Protein AF-A0A2I0NVY1-F1 (afdb_monomer_lite)

Structure (mmCIF, N/CA/C/O backbone):
data_AF-A0A2I0NVY1-F1
#
_entry.id   AF-A0A2I0NVY1-F1
#
loop_
_atom_site.group_PDB
_atom_site.id
_atom_site.type_symbol
_atom_site.label_atom_id
_atom_site.label_alt_id
_atom_site.label_comp_id
_atom_site.label_asym_id
_atom_site.label_entity_id
_atom_site.label_seq_id
_atom_site.pdbx_PDB_ins_code
_atom_site.Cartn_x
_atom_site.Cartn_y
_atom_site.Cartn_z
_atom_site.occupancy
_atom_site.B_iso_or_equiv
_atom_site.auth_seq_id
_atom_site.auth_comp_id
_atom_site.auth_asym_id
_atom_site.auth_atom_id
_atom_site.pdbx_PDB_model_num
ATOM 1 N N . MET A 1 1 ? -41.433 25.670 20.394 1.00 34.81 1 MET A N 1
ATOM 2 C CA . MET A 1 1 ? -41.329 24.218 20.638 1.00 34.81 1 MET A CA 1
ATOM 3 C C . MET A 1 1 ? -39.904 23.832 20.300 1.00 34.81 1 MET A C 1
ATOM 5 O O . MET A 1 1 ? -39.502 23.943 19.152 1.00 34.81 1 MET A O 1
ATOM 9 N N . THR A 1 2 ? -39.115 23.589 21.335 1.00 31.98 2 THR A N 1
ATOM 10 C CA . THR A 1 2 ? -37.673 23.337 21.312 1.00 31.98 2 THR A CA 1
ATOM 11 C C . THR A 1 2 ? -37.411 21.886 20.928 1.00 31.98 2 THR A C 1
ATOM 13 O O . THR A 1 2 ? -38.021 21.005 21.525 1.00 31.98 2 THR A O 1
ATOM 16 N N . LEU A 1 3 ? -36.458 21.634 20.031 1.00 24.94 3 LEU A N 1
ATOM 17 C CA . LEU A 1 3 ? -35.611 20.444 20.103 1.00 24.94 3 LEU A CA 1
ATOM 18 C C . LEU A 1 3 ? -34.163 20.877 19.855 1.00 24.94 3 LEU A C 1
ATOM 20 O O . LEU A 1 3 ? -33.812 21.410 18.807 1.00 24.94 3 LEU A O 1
ATOM 24 N N . SER A 1 4 ? -33.389 20.715 20.920 1.00 28.59 4 SER A N 1
ATOM 25 C CA . SER A 1 4 ? -31.954 20.921 21.058 1.00 28.59 4 SER A CA 1
ATOM 26 C C . SER A 1 4 ? -31.218 19.686 20.541 1.00 28.59 4 SER A C 1
ATOM 28 O O . SER A 1 4 ? -31.631 18.571 20.853 1.00 28.59 4 SER A O 1
ATOM 30 N N . TYR A 1 5 ? -30.116 19.881 19.818 1.00 25.03 5 TYR A N 1
ATOM 31 C CA . TYR A 1 5 ? -29.000 18.936 19.797 1.00 25.03 5 TYR A CA 1
ATOM 32 C C . TYR A 1 5 ? -27.712 19.759 19.798 1.00 25.03 5 TYR A C 1
ATOM 34 O O . TYR A 1 5 ? -27.410 20.469 18.841 1.00 25.03 5 TYR A O 1
ATOM 42 N N . ALA A 1 6 ? -27.007 19.718 20.924 1.00 29.58 6 ALA A N 1
ATOM 43 C CA . ALA A 1 6 ? -25.773 20.440 21.170 1.00 29.58 6 ALA A CA 1
ATOM 44 C C . ALA A 1 6 ? -24.645 19.467 21.538 1.00 29.58 6 ALA A C 1
ATOM 46 O O . ALA A 1 6 ? -24.846 18.579 22.361 1.00 29.58 6 ALA A O 1
ATOM 47 N N . ALA A 1 7 ? -23.473 19.786 20.977 1.00 31.20 7 ALA A N 1
ATOM 48 C CA . ALA A 1 7 ? -22.113 19.659 21.508 1.00 31.20 7 ALA A CA 1
ATOM 49 C C . ALA A 1 7 ? -21.406 18.290 21.569 1.00 31.20 7 ALA A C 1
ATOM 51 O O . ALA A 1 7 ? -21.887 17.338 22.176 1.00 31.20 7 ALA A O 1
ATOM 52 N N . GLY A 1 8 ? -20.162 18.283 21.058 1.00 24.73 8 GLY A N 1
ATOM 53 C CA . GLY A 1 8 ? -19.150 17.318 21.490 1.00 24.73 8 GLY A CA 1
ATOM 54 C C . GLY A 1 8 ? -17.901 17.095 20.624 1.00 24.73 8 GLY A C 1
ATOM 55 O O . GLY A 1 8 ? -17.431 15.969 20.622 1.00 24.73 8 GLY A O 1
ATOM 56 N N . ILE A 1 9 ? -17.343 18.080 19.904 1.00 33.62 9 ILE A N 1
ATOM 57 C CA . ILE A 1 9 ? -15.993 17.942 19.309 1.00 33.62 9 ILE A CA 1
ATOM 58 C C . ILE A 1 9 ? -15.140 19.107 19.811 1.00 33.62 9 ILE A C 1
ATOM 60 O O . ILE A 1 9 ? -15.239 20.227 19.315 1.00 33.62 9 ILE A O 1
ATOM 64 N N . THR A 1 10 ? -14.362 18.862 20.862 1.00 26.25 10 THR A N 1
ATOM 65 C CA . THR A 1 10 ? -13.387 19.817 21.397 1.00 26.25 10 THR A CA 1
ATOM 66 C C . THR A 1 10 ? -12.082 19.679 20.618 1.00 26.25 10 THR A C 1
ATOM 68 O O . THR A 1 10 ? -11.500 18.596 20.578 1.00 26.25 10 THR A O 1
ATOM 71 N N . ALA A 1 11 ? -11.641 20.769 19.991 1.00 31.52 11 ALA A N 1
ATOM 72 C CA . ALA A 1 11 ? -10.312 20.886 19.399 1.00 31.52 11 ALA A CA 1
ATOM 73 C C . ALA A 1 11 ? -9.221 20.810 20.491 1.00 31.52 11 ALA A C 1
ATOM 75 O O . ALA A 1 11 ? -9.497 21.207 21.624 1.00 31.52 11 ALA A O 1
ATOM 76 N N . PRO A 1 12 ? -7.995 20.339 20.192 1.00 32.41 12 PRO A N 1
ATOM 77 C CA . PRO A 1 12 ? -6.852 20.611 21.055 1.00 32.41 12 PRO A CA 1
ATOM 78 C C . PRO A 1 12 ? -6.608 22.126 21.078 1.00 32.41 12 PRO A C 1
ATOM 80 O O . PRO A 1 12 ? -6.503 22.768 20.033 1.00 32.41 12 PRO A O 1
ATOM 83 N N . ASP A 1 13 ? -6.605 22.697 22.280 1.00 32.03 13 ASP A N 1
ATOM 84 C CA . ASP A 1 13 ? -6.380 24.119 22.505 1.00 32.03 13 ASP A CA 1
ATOM 85 C C . ASP A 1 13 ? -4.941 24.508 22.144 1.00 32.03 13 ASP A C 1
ATOM 87 O O . ASP A 1 13 ? -3.988 23.953 22.692 1.00 32.03 13 ASP A O 1
ATOM 91 N N . GLY A 1 14 ? -4.808 25.525 21.291 1.00 41.16 14 GLY A N 1
ATOM 92 C CA . GLY A 1 14 ? -3.580 26.302 21.132 1.00 41.16 14 GLY A CA 1
ATOM 93 C C . GLY A 1 14 ? -2.817 26.072 19.827 1.00 41.16 14 GLY A C 1
ATOM 94 O O . GLY A 1 14 ? -2.213 25.025 19.636 1.00 41.16 14 GLY A O 1
ATOM 95 N N . GLU A 1 15 ? -2.782 27.147 19.034 1.00 38.09 15 GLU A N 1
ATOM 96 C CA . GLU A 1 15 ? -1.882 27.474 17.913 1.00 38.09 15 GLU A CA 1
ATOM 97 C C . GLU A 1 15 ? -2.335 27.116 16.475 1.00 38.09 15 GLU A C 1
ATOM 99 O O . GLU A 1 15 ? -2.580 25.970 16.110 1.00 38.09 15 GLU A O 1
ATOM 104 N N . ASP A 1 16 ? -2.410 28.197 15.686 1.00 38.47 16 ASP A N 1
ATOM 105 C CA . ASP A 1 16 ? -2.531 28.358 14.231 1.00 38.47 16 ASP A CA 1
ATOM 106 C C . ASP A 1 16 ? -3.904 28.184 13.546 1.00 38.47 16 ASP A C 1
ATOM 108 O O . ASP A 1 16 ? -4.271 27.133 13.019 1.00 38.47 16 ASP A O 1
ATOM 112 N N . ASP A 1 17 ? -4.623 29.312 13.435 1.00 38.34 17 ASP A N 1
ATOM 113 C CA . ASP A 1 17 ? -5.766 29.519 12.522 1.00 38.34 17 ASP A CA 1
ATOM 114 C C . ASP A 1 17 ? -5.408 29.229 11.045 1.00 38.34 17 ASP A C 1
ATOM 116 O O . ASP A 1 17 ? -6.263 28.778 10.281 1.00 38.34 17 ASP A O 1
ATOM 120 N N . ASP A 1 18 ? -4.131 29.351 10.665 1.00 36.16 18 ASP A N 1
ATOM 121 C CA . ASP A 1 18 ? -3.627 28.988 9.332 1.00 36.16 18 ASP A CA 1
ATOM 122 C C . ASP A 1 18 ? -3.722 27.469 9.057 1.00 36.16 18 ASP A C 1
ATOM 124 O O . ASP A 1 18 ? -3.934 27.038 7.918 1.00 36.16 18 ASP A O 1
ATOM 128 N N . ALA A 1 19 ? -3.645 26.624 10.096 1.00 35.56 19 ALA A N 1
ATOM 129 C CA . ALA A 1 19 ? -3.809 25.174 9.962 1.00 35.56 19 ALA A CA 1
ATOM 130 C C . ALA A 1 19 ? -5.280 24.771 9.742 1.00 35.56 19 ALA A C 1
ATOM 132 O O . ALA A 1 19 ? -5.560 23.756 9.094 1.00 35.56 19 ALA A O 1
ATOM 133 N N . ARG A 1 20 ? -6.234 25.578 10.233 1.00 31.27 20 ARG A N 1
ATOM 134 C CA . ARG A 1 20 ? -7.678 25.349 10.057 1.00 31.27 20 ARG A CA 1
ATOM 135 C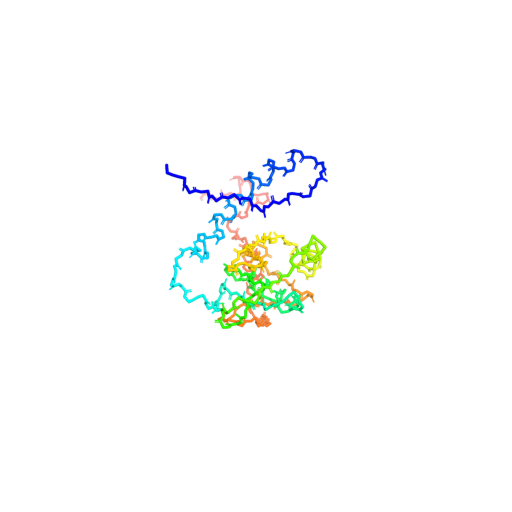 C . ARG A 1 20 ? -8.127 25.609 8.622 1.00 31.27 20 ARG A C 1
ATOM 137 O O . ARG A 1 20 ? -8.899 24.815 8.084 1.00 31.27 20 ARG A O 1
ATOM 144 N N . GLU A 1 21 ? -7.627 26.664 7.979 1.00 28.98 21 GLU A N 1
ATOM 145 C CA . GLU A 1 21 ? -7.962 26.960 6.578 1.00 28.98 21 GLU A CA 1
ATOM 146 C C . GLU A 1 21 ? -7.368 25.931 5.605 1.00 28.98 21 GLU A C 1
ATOM 148 O O . GLU A 1 21 ? -8.062 25.486 4.684 1.00 28.98 21 GLU A O 1
ATOM 153 N N . ALA A 1 22 ? -6.143 25.455 5.853 1.00 29.50 22 ALA A N 1
ATOM 154 C CA . ALA A 1 22 ? -5.524 24.400 5.050 1.00 29.50 22 ALA A CA 1
ATOM 155 C C . ALA A 1 22 ? -6.275 23.052 5.151 1.00 29.50 22 ALA A C 1
ATOM 157 O O . ALA A 1 22 ? -6.401 22.331 4.154 1.00 29.50 22 ALA A O 1
ATOM 158 N N . PHE A 1 23 ? -6.821 22.725 6.333 1.00 31.77 23 PHE A N 1
ATOM 159 C CA . PHE A 1 23 ? -7.621 21.515 6.562 1.00 31.77 23 PHE A CA 1
ATOM 160 C C . PHE A 1 23 ? -8.975 21.567 5.839 1.00 31.77 23 PHE A C 1
ATOM 162 O O . PHE A 1 23 ? -9.430 20.558 5.304 1.00 31.77 23 PHE A O 1
ATOM 169 N N . VAL A 1 24 ? -9.605 22.743 5.753 1.00 37.03 24 VAL A N 1
ATOM 170 C CA . VAL A 1 24 ? -10.886 22.927 5.049 1.00 37.03 24 VAL A CA 1
ATOM 171 C C . VAL A 1 24 ? -10.701 22.955 3.526 1.00 37.03 24 VAL A C 1
ATOM 173 O O . VAL A 1 24 ? -11.501 22.346 2.814 1.00 37.03 24 VAL A O 1
ATOM 176 N N . GLN A 1 25 ? -9.639 23.589 3.013 1.00 35.94 25 GLN A N 1
ATOM 177 C CA . GLN A 1 25 ? -9.407 23.703 1.566 1.00 35.94 25 GLN A CA 1
ATOM 178 C C . GLN A 1 25 ? -9.002 22.379 0.897 1.00 35.94 25 GLN A C 1
ATOM 180 O O . GLN A 1 25 ? -9.442 22.118 -0.221 1.00 35.94 25 GLN A O 1
ATOM 185 N N . ASN A 1 26 ? -8.232 21.516 1.575 1.00 35.72 26 ASN A N 1
ATOM 186 C CA . ASN A 1 26 ? -7.825 20.212 1.028 1.00 35.72 26 ASN A CA 1
ATOM 187 C C . ASN A 1 26 ? -8.623 19.029 1.603 1.00 35.72 26 ASN A C 1
ATOM 189 O O . ASN A 1 26 ? -8.938 18.088 0.877 1.00 35.72 26 ASN A O 1
ATOM 193 N N . GLY A 1 27 ? -9.015 19.071 2.880 1.00 36.81 27 GLY A N 1
ATOM 194 C CA . GLY A 1 27 ? -9.715 17.966 3.545 1.00 36.81 27 GLY A CA 1
ATOM 195 C C . GLY A 1 27 ? -11.145 17.756 3.049 1.00 36.81 27 GLY A C 1
ATOM 196 O O . GLY A 1 27 ? -11.554 16.616 2.861 1.00 36.81 27 GLY A O 1
ATOM 197 N N . GLY A 1 28 ? -11.891 18.824 2.744 1.00 38.34 28 GLY A N 1
ATOM 198 C CA . GLY A 1 28 ? -13.276 18.705 2.266 1.00 38.34 28 GLY A CA 1
ATOM 199 C C . GLY A 1 28 ? -13.403 18.069 0.876 1.00 38.34 28 GLY A C 1
ATOM 200 O O . GLY A 1 28 ? -14.326 17.298 0.624 1.00 38.34 28 GLY A O 1
ATOM 201 N N . VAL A 1 29 ? -12.461 18.347 -0.031 1.00 41.97 29 VAL A N 1
ATOM 202 C CA . VAL A 1 29 ? -12.485 17.812 -1.403 1.00 41.97 29 VAL A CA 1
ATOM 203 C C . VAL A 1 29 ? -12.110 16.336 -1.419 1.00 41.97 29 VAL A C 1
ATOM 205 O O . VAL A 1 29 ? -12.775 15.541 -2.086 1.00 41.97 29 VAL A O 1
ATOM 208 N N . VAL A 1 30 ? -11.081 15.948 -0.661 1.00 45.00 30 VAL A N 1
ATOM 209 C CA . VAL A 1 30 ? -10.667 14.545 -0.624 1.00 45.00 30 VAL A CA 1
ATOM 210 C C . VAL A 1 30 ? -11.679 13.692 0.130 1.00 45.00 30 VAL A C 1
ATOM 212 O O . VAL A 1 30 ? -11.994 12.597 -0.325 1.00 45.00 30 VAL A O 1
ATOM 215 N N . ASP A 1 31 ? -12.290 14.220 1.189 1.00 48.06 31 ASP A N 1
ATOM 216 C CA . ASP A 1 31 ? -13.387 13.551 1.885 1.00 48.06 31 ASP A CA 1
ATOM 217 C C . ASP A 1 31 ? -14.582 13.322 0.937 1.00 48.06 31 ASP A C 1
ATOM 219 O O . ASP A 1 31 ? -15.132 12.227 0.896 1.00 48.06 31 ASP A O 1
ATOM 223 N N . VAL A 1 32 ? -14.914 14.272 0.051 1.00 49.09 32 VAL A N 1
ATOM 224 C CA . VAL A 1 32 ? -15.933 14.077 -1.003 1.00 49.09 32 VAL A CA 1
ATOM 225 C C . VAL A 1 32 ? -15.506 13.050 -2.057 1.00 49.09 32 VAL A C 1
ATOM 227 O O . VAL A 1 32 ? -16.334 12.244 -2.473 1.00 49.09 32 VAL A O 1
ATOM 230 N N . ILE A 1 33 ? -14.247 13.035 -2.504 1.00 50.69 33 ILE A N 1
ATOM 231 C CA . ILE A 1 33 ? -13.756 12.072 -3.509 1.00 50.69 33 ILE A CA 1
ATOM 232 C C . ILE A 1 33 ? -13.724 10.657 -2.933 1.00 50.69 33 ILE A C 1
ATOM 234 O O . ILE A 1 33 ? -14.195 9.723 -3.580 1.00 50.69 33 ILE A O 1
ATOM 238 N N . VAL A 1 34 ? -13.219 10.503 -1.711 1.00 54.03 34 VAL A N 1
ATOM 239 C CA . VAL A 1 34 ? -13.177 9.235 -0.984 1.00 54.03 34 VAL A CA 1
ATOM 240 C C . VAL A 1 34 ? -14.601 8.766 -0.704 1.00 54.03 34 VAL A C 1
ATOM 242 O O . VAL A 1 34 ? -14.931 7.639 -1.061 1.00 54.03 34 VAL A O 1
ATOM 245 N N . LYS A 1 35 ? -15.493 9.635 -0.211 1.00 53.22 35 LYS A N 1
ATOM 246 C CA . LYS A 1 35 ? -16.917 9.316 -0.011 1.00 53.22 35 LYS A CA 1
ATOM 247 C C . LYS A 1 35 ? -17.635 8.973 -1.314 1.00 53.22 35 LYS A C 1
ATOM 249 O O . LYS A 1 35 ? -18.439 8.053 -1.329 1.00 53.22 35 LYS A O 1
ATOM 254 N N . LYS A 1 36 ? -17.335 9.640 -2.429 1.00 49.22 36 LYS A N 1
ATOM 255 C CA . LYS A 1 36 ? -17.956 9.364 -3.736 1.00 49.22 36 LYS A CA 1
ATOM 256 C C . LYS A 1 36 ? -17.426 8.076 -4.374 1.00 49.22 36 LYS A C 1
ATOM 258 O O . LYS A 1 36 ? -18.205 7.334 -4.964 1.00 49.22 36 LYS A O 1
ATOM 263 N N . LYS A 1 37 ? -16.127 7.785 -4.235 1.00 49.09 37 LYS A N 1
ATOM 264 C CA . LYS A 1 37 ? -15.482 6.561 -4.744 1.00 49.09 37 LYS A CA 1
ATOM 265 C C . LYS A 1 37 ? -15.821 5.336 -3.886 1.00 49.09 37 LYS A C 1
ATOM 267 O O . LYS A 1 37 ? -15.944 4.244 -4.427 1.00 49.09 37 LYS A O 1
ATOM 272 N N . LEU A 1 38 ? -16.043 5.536 -2.584 1.00 50.59 38 LEU A N 1
ATOM 273 C CA . LEU A 1 38 ? -16.547 4.530 -1.641 1.00 50.59 38 LEU A CA 1
ATOM 274 C C . LEU A 1 38 ? -18.082 4.488 -1.539 1.00 50.59 38 LEU A C 1
ATOM 276 O O . LEU A 1 38 ? -18.596 3.657 -0.799 1.00 50.59 38 LEU A O 1
ATOM 280 N N . GLN A 1 39 ? -18.804 5.355 -2.264 1.00 49.25 39 GLN A N 1
ATOM 281 C CA . GLN A 1 39 ? -20.274 5.477 -2.232 1.00 49.25 39 GLN A CA 1
ATOM 282 C C . GLN A 1 39 ? -20.842 5.540 -0.798 1.00 49.25 39 GLN A C 1
ATOM 284 O O . GLN A 1 39 ? -21.785 4.848 -0.426 1.00 49.25 39 GLN A O 1
ATOM 289 N N . TRP A 1 40 ? -20.213 6.371 0.028 1.00 46.19 40 TRP A N 1
ATOM 290 C CA . TRP A 1 40 ? -20.484 6.547 1.449 1.00 46.19 40 TRP A CA 1
ATOM 291 C C . TRP A 1 40 ? -21.812 7.280 1.683 1.00 46.19 40 TRP A C 1
ATOM 293 O O . TRP A 1 40 ? -21.994 8.394 1.189 1.00 46.19 40 TRP A O 1
ATOM 303 N N . GLY A 1 41 ? -22.711 6.687 2.476 1.00 39.81 41 GLY A N 1
ATOM 304 C CA . GLY A 1 41 ? -24.000 7.281 2.861 1.00 39.81 41 GLY A CA 1
ATOM 305 C C . GLY A 1 41 ? -25.246 6.593 2.294 1.00 39.81 41 GLY A C 1
ATOM 306 O O . GLY A 1 41 ? -26.348 7.046 2.587 1.00 39.81 41 GLY A O 1
ATOM 307 N N . ASP A 1 42 ? -25.096 5.510 1.525 1.00 37.75 42 ASP A N 1
ATOM 308 C CA . ASP A 1 42 ? -26.224 4.677 1.101 1.00 37.75 42 ASP A CA 1
ATOM 309 C C . ASP A 1 42 ? -26.335 3.451 2.026 1.00 37.75 42 ASP A C 1
ATOM 311 O O . ASP A 1 42 ? -25.420 2.629 2.110 1.00 37.75 42 ASP A O 1
ATOM 315 N N . ASP A 1 43 ? -27.450 3.335 2.749 1.00 37.34 43 ASP A N 1
ATOM 316 C CA . ASP A 1 43 ? -27.678 2.429 3.894 1.00 37.34 43 ASP A CA 1
ATOM 317 C C . ASP A 1 43 ? -27.657 0.916 3.542 1.00 37.34 43 ASP A C 1
ATOM 319 O O . ASP A 1 43 ? -28.057 0.066 4.343 1.00 37.34 43 ASP A O 1
ATOM 323 N N . ARG A 1 44 ? -27.233 0.539 2.324 1.00 36.91 44 ARG A N 1
ATOM 324 C CA . ARG A 1 44 ? -27.323 -0.830 1.782 1.00 36.91 44 ARG A CA 1
ATOM 325 C C . ARG A 1 44 ? -26.209 -1.248 0.814 1.00 36.91 44 ARG A C 1
ATOM 327 O O . ARG A 1 44 ? -26.464 -2.061 -0.072 1.00 36.91 44 ARG A O 1
ATOM 334 N N . MET A 1 45 ? -24.971 -0.787 0.983 1.00 44.66 45 MET A N 1
ATOM 335 C CA . MET A 1 45 ? -23.850 -1.358 0.221 1.00 44.66 45 MET A CA 1
ATOM 336 C C . MET A 1 45 ? -23.049 -2.384 1.029 1.00 44.66 45 MET A C 1
ATOM 338 O O . MET A 1 45 ? -22.407 -2.072 2.032 1.00 44.66 45 MET A O 1
ATOM 342 N N . ILE A 1 46 ? -23.055 -3.635 0.557 1.00 48.00 46 ILE A N 1
ATOM 343 C CA . ILE A 1 46 ? -22.134 -4.678 1.020 1.00 48.00 46 ILE A CA 1
ATOM 344 C C . ILE A 1 46 ? -20.750 -4.336 0.458 1.00 48.00 46 ILE A C 1
ATOM 346 O O . ILE A 1 46 ? -20.410 -4.730 -0.654 1.00 48.00 46 ILE A O 1
ATOM 350 N N . ILE A 1 47 ? -19.951 -3.578 1.210 1.00 66.75 47 ILE A N 1
ATOM 351 C CA . ILE A 1 47 ? -18.560 -3.316 0.825 1.00 66.75 47 ILE A CA 1
ATOM 352 C C . ILE A 1 47 ? -17.746 -4.583 1.113 1.00 66.75 47 ILE A C 1
ATOM 354 O O . ILE A 1 47 ? -17.580 -4.967 2.275 1.00 66.75 47 ILE A O 1
ATOM 358 N N . HIS A 1 48 ? -17.255 -5.227 0.058 1.00 78.00 48 HIS A N 1
ATOM 359 C CA . HIS A 1 48 ? -16.396 -6.407 0.113 1.00 78.00 48 HIS A CA 1
ATOM 360 C C . HIS A 1 48 ? -14.998 -6.086 -0.432 1.00 78.00 48 HIS A C 1
ATOM 362 O O . HIS A 1 48 ? -14.806 -5.084 -1.121 1.00 78.00 48 HIS A O 1
ATOM 368 N N . GLU A 1 49 ? -14.014 -6.936 -0.132 1.00 82.81 49 GLU A N 1
ATOM 369 C CA . GLU A 1 49 ? -12.694 -6.836 -0.764 1.00 82.81 49 GLU A CA 1
ATOM 370 C C . GLU A 1 49 ? -12.821 -7.056 -2.274 1.00 82.81 49 GLU A C 1
ATOM 372 O O . GLU A 1 49 ? -13.584 -7.910 -2.735 1.00 82.81 49 GLU A O 1
ATOM 377 N N . SER A 1 50 ? -12.083 -6.274 -3.051 1.00 86.12 50 SER A N 1
ATOM 378 C CA . SER A 1 50 ? -12.090 -6.333 -4.510 1.00 86.12 50 SER A CA 1
ATOM 379 C C . SER A 1 50 ? -10.675 -6.172 -5.060 1.00 86.12 50 SER A C 1
ATOM 381 O O . SER A 1 50 ? -9.692 -6.073 -4.323 1.00 86.12 50 SER A O 1
ATOM 383 N N . ASP A 1 51 ? -10.557 -6.122 -6.378 1.00 84.38 51 ASP A N 1
ATOM 384 C CA . ASP A 1 51 ? -9.327 -5.756 -7.079 1.00 84.38 51 ASP A CA 1
ATOM 385 C C . ASP A 1 51 ? -8.856 -4.320 -6.813 1.00 84.38 51 ASP A C 1
ATOM 387 O O . ASP A 1 51 ? -7.713 -3.991 -7.109 1.00 84.38 51 ASP A O 1
ATOM 391 N N . THR A 1 52 ? -9.708 -3.494 -6.212 1.00 87.06 52 THR A N 1
ATOM 392 C CA . THR A 1 52 ? -9.490 -2.070 -5.932 1.00 87.06 52 THR A CA 1
ATOM 393 C C . THR A 1 52 ? -9.795 -1.700 -4.478 1.00 87.06 52 THR A C 1
ATOM 395 O O . THR A 1 52 ? -9.630 -0.542 -4.102 1.00 87.06 52 THR A O 1
ATOM 398 N N . MET A 1 53 ? -10.206 -2.662 -3.643 1.00 90.00 53 MET A N 1
ATOM 399 C CA . MET A 1 53 ? -10.548 -2.459 -2.234 1.00 90.00 53 MET A CA 1
ATOM 400 C C . MET A 1 53 ? -9.873 -3.508 -1.351 1.00 90.00 53 MET A C 1
ATOM 402 O O . MET A 1 53 ? -10.044 -4.709 -1.560 1.00 90.00 53 MET A O 1
ATOM 406 N N . GLU A 1 54 ? -9.146 -3.056 -0.333 1.00 93.50 54 GLU A N 1
ATOM 407 C CA . GLU A 1 54 ? -8.461 -3.907 0.642 1.00 93.50 54 GLU A CA 1
ATOM 408 C C . GLU A 1 54 ? -8.891 -3.558 2.070 1.00 93.50 54 GLU A C 1
ATOM 410 O O . GLU A 1 54 ? -8.886 -2.385 2.460 1.00 93.50 54 GLU A O 1
ATOM 415 N N . PHE A 1 55 ? -9.178 -4.574 2.889 1.00 93.50 55 PHE A N 1
ATOM 416 C CA . PHE A 1 55 ? -9.500 -4.379 4.299 1.00 93.50 55 PHE A CA 1
ATOM 417 C C . PHE A 1 55 ? -8.407 -4.879 5.232 1.00 93.50 55 PHE A C 1
ATOM 419 O O . PHE A 1 55 ? -7.760 -5.911 5.029 1.00 93.50 55 PHE A O 1
ATOM 426 N N . LYS A 1 56 ? -8.190 -4.120 6.305 1.00 94.62 56 LYS A N 1
ATOM 427 C CA . LYS A 1 56 ? -7.265 -4.472 7.379 1.00 94.62 56 LYS A CA 1
ATOM 428 C C . LYS A 1 56 ? -7.921 -4.162 8.713 1.00 94.62 56 LYS A C 1
ATOM 430 O O . LYS A 1 56 ? -8.267 -3.027 9.006 1.00 94.62 56 LYS A O 1
ATOM 435 N N . LYS A 1 57 ? -8.035 -5.158 9.590 1.00 93.50 57 LYS A N 1
ATOM 436 C CA . LYS A 1 57 ? -8.658 -4.959 10.911 1.00 93.50 57 LYS A CA 1
ATOM 437 C C . LYS A 1 57 ? -7.889 -3.991 11.820 1.00 93.50 57 LYS A C 1
ATOM 439 O O . LYS A 1 57 ? -8.486 -3.413 12.716 1.00 93.50 57 LYS A O 1
ATOM 444 N N . SER A 1 58 ? -6.577 -3.845 11.625 1.00 93.25 58 SER A N 1
ATOM 445 C CA . SER A 1 58 ? -5.696 -3.093 12.524 1.00 93.25 58 SER A CA 1
ATOM 446 C C . SER A 1 58 ? -4.404 -2.655 11.838 1.00 93.25 58 SER A C 1
ATOM 448 O O . SER A 1 58 ? -3.940 -3.298 10.895 1.00 93.25 58 SER A O 1
ATOM 450 N N . LEU A 1 59 ? -3.770 -1.611 12.378 1.00 91.50 59 LEU A N 1
ATOM 451 C CA . LEU A 1 59 ? -2.469 -1.104 11.919 1.00 91.50 59 LEU A CA 1
ATOM 452 C C . LEU A 1 59 ? -1.311 -2.099 12.096 1.00 91.50 59 LEU A C 1
ATOM 454 O O . LEU A 1 59 ? -0.276 -1.957 11.454 1.00 91.50 59 LEU A O 1
ATOM 458 N N . SER A 1 60 ? -1.474 -3.141 12.916 1.00 91.25 60 SER A N 1
ATOM 459 C CA . SER A 1 60 ? -0.497 -4.237 12.995 1.00 91.25 60 SER A CA 1
ATOM 460 C C . SER A 1 60 ? -0.373 -5.033 11.690 1.00 91.25 60 SER A C 1
ATOM 462 O O . SER A 1 60 ? 0.606 -5.746 11.507 1.00 91.25 60 SER A O 1
ATOM 464 N N . LEU A 1 61 ? -1.327 -4.891 10.763 1.00 92.81 61 LEU A N 1
ATOM 465 C CA . LEU A 1 61 ? -1.280 -5.489 9.427 1.00 92.81 61 LEU A CA 1
ATOM 466 C C . LEU A 1 61 ? -0.670 -4.544 8.380 1.00 92.81 61 LEU A C 1
ATOM 468 O O . LEU A 1 61 ? -1.038 -4.600 7.204 1.00 92.81 61 LEU A O 1
ATOM 472 N N . ILE A 1 62 ? 0.262 -3.685 8.795 1.00 94.38 62 ILE A N 1
ATOM 473 C CA . ILE A 1 62 ? 0.930 -2.737 7.901 1.00 94.38 62 ILE A CA 1
ATOM 474 C C . ILE A 1 62 ? 1.733 -3.437 6.800 1.00 94.38 62 ILE A C 1
ATOM 476 O O . ILE A 1 62 ? 1.640 -3.023 5.654 1.00 94.38 62 ILE A O 1
ATOM 480 N N . ASP A 1 63 ? 2.440 -4.534 7.085 1.00 95.69 63 ASP A N 1
ATOM 481 C CA . ASP A 1 63 ? 3.227 -5.235 6.057 1.00 95.69 63 ASP A CA 1
ATOM 482 C C . ASP A 1 63 ? 2.346 -5.811 4.926 1.00 95.69 63 ASP A C 1
ATOM 484 O O . ASP A 1 63 ? 2.630 -5.558 3.752 1.00 95.69 63 ASP A O 1
ATOM 488 N N . PRO A 1 64 ? 1.236 -6.526 5.215 1.00 95.38 64 PRO A N 1
ATOM 489 C CA . PRO A 1 64 ? 0.251 -6.877 4.191 1.00 95.38 64 PRO A CA 1
ATOM 490 C C . PRO A 1 64 ? -0.351 -5.669 3.460 1.00 95.38 64 PRO A C 1
ATOM 492 O O . PRO A 1 64 ? -0.623 -5.748 2.260 1.00 95.38 64 PRO A O 1
ATOM 495 N N . ALA A 1 65 ? -0.571 -4.554 4.162 1.00 95.69 65 ALA A N 1
ATOM 496 C CA . ALA A 1 65 ? -1.083 -3.340 3.540 1.00 95.69 65 ALA A CA 1
ATOM 497 C C . ALA A 1 65 ? -0.068 -2.747 2.554 1.00 95.69 65 ALA A C 1
ATOM 499 O O . ALA A 1 65 ? -0.447 -2.447 1.432 1.00 95.69 65 ALA A O 1
ATOM 500 N N . LEU A 1 66 ? 1.222 -2.676 2.900 1.00 97.06 66 LEU A N 1
ATOM 501 C CA . LEU A 1 66 ? 2.282 -2.205 2.000 1.00 97.06 66 LEU A CA 1
ATOM 502 C C . LEU A 1 66 ? 2.365 -3.047 0.720 1.00 97.06 66 LEU A C 1
ATOM 504 O O . LEU A 1 66 ? 2.524 -2.493 -0.367 1.00 97.06 66 LEU A O 1
ATOM 508 N N . LYS A 1 67 ? 2.192 -4.374 0.819 1.00 97.25 67 LYS A N 1
ATOM 509 C CA . LYS A 1 67 ? 2.093 -5.249 -0.367 1.00 97.25 67 LYS A CA 1
ATOM 510 C C . LYS A 1 67 ? 0.906 -4.873 -1.249 1.00 97.25 67 LYS A C 1
ATOM 512 O O . LYS A 1 67 ? 1.032 -4.874 -2.469 1.00 97.25 67 LYS A O 1
ATOM 517 N N . SER A 1 68 ? -0.220 -4.525 -0.628 1.00 96.38 68 SER A N 1
ATOM 518 C CA . SER A 1 68 ? -1.421 -4.066 -1.333 1.00 96.38 68 SER A CA 1
ATOM 519 C C . SER A 1 68 ? -1.200 -2.707 -1.992 1.00 96.38 68 SER A C 1
ATOM 521 O O . SER A 1 68 ? -1.550 -2.549 -3.152 1.00 96.38 68 SER A O 1
ATOM 523 N N . ILE A 1 69 ? -0.536 -1.760 -1.317 1.00 96.56 69 ILE A N 1
ATOM 524 C CA . ILE A 1 69 ? -0.166 -0.456 -1.896 1.00 96.56 69 ILE A CA 1
ATOM 525 C C . ILE A 1 69 ? 0.723 -0.657 -3.125 1.00 96.56 69 ILE A C 1
ATOM 527 O O . ILE A 1 69 ? 0.429 -0.114 -4.184 1.00 96.56 69 ILE A O 1
ATOM 531 N N . CYS A 1 70 ? 1.774 -1.474 -3.016 1.00 97.44 70 CYS A N 1
ATOM 532 C CA . CYS A 1 70 ? 2.651 -1.788 -4.144 1.00 97.44 70 CYS A CA 1
ATOM 533 C C . CYS A 1 70 ? 1.881 -2.454 -5.300 1.00 97.44 70 CYS A C 1
ATOM 535 O O . CYS A 1 70 ? 2.036 -2.053 -6.452 1.00 97.44 70 CYS A O 1
ATOM 537 N N . GLY A 1 71 ? 0.996 -3.409 -4.992 1.00 96.00 71 GLY A N 1
ATOM 538 C CA . GLY A 1 71 ? 0.124 -4.048 -5.978 1.00 96.00 71 GLY A CA 1
ATOM 539 C C . GLY A 1 71 ? -0.818 -3.066 -6.679 1.00 96.00 71 GLY A C 1
ATOM 540 O O . GLY A 1 71 ? -0.946 -3.119 -7.899 1.00 96.00 71 GLY A O 1
ATOM 541 N N . PHE A 1 72 ? -1.433 -2.143 -5.936 1.00 96.06 72 PHE A N 1
ATOM 542 C CA . PHE A 1 72 ? -2.320 -1.112 -6.477 1.00 96.06 72 PHE A CA 1
ATOM 543 C C . PHE A 1 72 ? -1.579 -0.104 -7.355 1.00 96.06 72 PHE A C 1
ATOM 545 O O . PHE A 1 72 ? -2.051 0.194 -8.452 1.00 96.06 72 PHE A O 1
ATOM 552 N N . LEU A 1 73 ? -0.399 0.356 -6.929 1.00 96.00 73 LEU A N 1
ATOM 553 C CA . LEU A 1 73 ? 0.451 1.246 -7.727 1.00 96.00 73 LEU A CA 1
ATOM 554 C C . LEU A 1 73 ? 0.839 0.610 -9.064 1.00 96.00 73 LEU A C 1
ATOM 556 O O . LEU A 1 73 ? 0.854 1.294 -10.080 1.00 96.00 73 LEU A O 1
ATOM 560 N N . ASN A 1 74 ? 1.105 -0.698 -9.084 1.00 95.38 74 ASN A N 1
ATOM 561 C CA . ASN A 1 74 ? 1.408 -1.441 -10.311 1.00 95.38 74 ASN A CA 1
ATOM 562 C C . ASN A 1 74 ? 0.175 -1.797 -11.154 1.00 95.38 74 ASN A C 1
ATOM 564 O O . ASN A 1 74 ? 0.332 -2.224 -12.298 1.00 95.38 74 ASN A O 1
ATOM 568 N N . HIS A 1 75 ? -1.034 -1.598 -10.626 1.00 91.62 75 HIS A N 1
ATOM 569 C CA . HIS A 1 75 ? -2.304 -1.920 -11.277 1.00 91.62 75 HIS A CA 1
ATOM 570 C C . HIS A 1 75 ? -3.141 -0.647 -11.507 1.00 91.62 75 HIS A C 1
ATOM 572 O O . HIS A 1 75 ? -2.599 0.326 -12.021 1.00 91.62 75 HIS A O 1
ATOM 578 N N . HIS A 1 76 ? -4.434 -0.635 -11.160 1.00 88.69 76 HIS A N 1
ATOM 579 C CA . HIS A 1 76 ? -5.383 0.462 -11.435 1.00 88.69 76 HIS A CA 1
ATOM 580 C C . HIS A 1 76 ? -5.605 1.379 -10.221 1.00 88.69 76 HIS A C 1
ATOM 582 O O . HIS A 1 76 ? -6.641 2.037 -10.095 1.00 88.69 76 HIS A O 1
ATOM 588 N N . GLY A 1 77 ? -4.654 1.391 -9.284 1.00 91.69 77 GLY A N 1
ATOM 589 C CA . GLY A 1 77 ? -4.855 1.992 -7.973 1.00 91.69 77 GLY A CA 1
ATOM 590 C C . GLY A 1 77 ? -5.863 1.211 -7.127 1.00 91.69 77 GLY A C 1
ATOM 591 O O . GLY A 1 77 ? -6.250 0.087 -7.447 1.00 91.69 77 GLY A O 1
ATOM 592 N N . GLY A 1 78 ? -6.276 1.807 -6.015 1.00 91.12 78 GLY A N 1
ATOM 593 C CA . GLY A 1 78 ? -7.211 1.191 -5.086 1.00 91.12 78 GLY A CA 1
ATOM 594 C C . GLY A 1 78 ? -7.343 1.964 -3.783 1.00 91.12 78 GLY A C 1
ATOM 595 O O . GLY A 1 78 ? -6.831 3.074 -3.633 1.00 91.12 78 GLY A O 1
ATOM 596 N N . ILE A 1 79 ? -8.062 1.374 -2.839 1.00 92.19 79 ILE A N 1
ATOM 597 C CA . ILE A 1 79 ? -8.287 1.920 -1.509 1.00 92.19 79 ILE A CA 1
ATOM 598 C C . ILE A 1 79 ? -7.973 0.842 -0.477 1.00 92.19 79 ILE A C 1
ATOM 600 O O . ILE A 1 79 ? -8.385 -0.309 -0.609 1.00 92.19 79 ILE A O 1
ATOM 604 N N . ILE A 1 80 ? -7.257 1.228 0.576 1.00 93.19 80 ILE A N 1
ATOM 605 C CA . ILE A 1 80 ? -7.047 0.394 1.760 1.00 93.19 80 ILE A CA 1
ATOM 606 C C . ILE A 1 80 ? -7.796 1.024 2.921 1.00 93.19 80 ILE A C 1
ATOM 608 O O . ILE A 1 80 ? -7.597 2.200 3.206 1.00 93.19 80 ILE A O 1
ATOM 612 N N . SER A 1 81 ? -8.613 0.244 3.622 1.00 92.38 81 SER A N 1
ATOM 613 C CA . SER A 1 81 ? -9.287 0.688 4.843 1.00 92.38 81 SER A CA 1
ATOM 614 C C . SER A 1 81 ? -8.825 -0.131 6.047 1.00 92.38 81 SER A C 1
ATOM 616 O O . SER A 1 81 ? -9.021 -1.348 6.125 1.00 92.38 81 SER A O 1
ATOM 618 N N . PHE A 1 82 ? -8.197 0.558 6.997 1.00 94.06 82 PHE A N 1
ATOM 619 C CA . PHE A 1 82 ? -7.869 0.045 8.318 1.00 94.06 82 PHE A CA 1
ATOM 620 C C . PHE A 1 82 ? -9.024 0.255 9.295 1.00 94.06 82 PHE A C 1
ATOM 622 O O . PHE A 1 82 ? -9.666 1.301 9.298 1.00 94.06 82 PHE A O 1
ATOM 629 N N . GLY A 1 83 ? -9.224 -0.721 10.178 1.00 91.50 83 GLY A N 1
ATOM 630 C CA . GLY A 1 83 ? -10.349 -0.774 11.111 1.00 91.50 83 GLY A CA 1
ATOM 631 C C . GLY A 1 83 ? -11.555 -1.527 10.558 1.00 91.50 83 GLY A C 1
ATOM 632 O O . GLY A 1 83 ? -12.616 -1.506 11.178 1.00 91.50 83 GLY A O 1
ATOM 633 N N . ARG A 1 84 ? -11.395 -2.248 9.441 1.00 91.50 84 ARG A N 1
ATOM 634 C CA . ARG A 1 84 ? -12.433 -3.105 8.859 1.00 91.50 84 ARG A CA 1
ATOM 635 C C . ARG A 1 84 ? -11.953 -4.549 8.758 1.00 91.50 84 ARG A C 1
ATOM 637 O O . ARG A 1 84 ? -10.820 -4.816 8.360 1.00 91.50 84 ARG A O 1
ATOM 644 N N . ALA A 1 85 ? -12.792 -5.494 9.165 1.00 88.50 85 ALA A N 1
ATOM 645 C CA . ALA A 1 85 ? -12.539 -6.914 8.953 1.00 88.50 85 ALA A CA 1
ATOM 646 C C . ALA A 1 85 ? -12.787 -7.286 7.483 1.00 88.50 85 ALA A C 1
ATOM 648 O O . ALA A 1 85 ? -13.537 -6.603 6.790 1.00 88.50 85 ALA A O 1
ATOM 649 N N . ASN A 1 86 ? -12.237 -8.413 7.028 1.00 85.94 86 ASN A N 1
ATOM 650 C CA . ASN A 1 86 ? -12.439 -8.903 5.657 1.00 85.94 86 ASN A CA 1
ATOM 651 C C . ASN A 1 86 ? -13.923 -9.178 5.336 1.00 85.94 86 ASN A C 1
ATOM 653 O O . ASN A 1 86 ? -14.323 -9.139 4.180 1.00 85.94 86 ASN A O 1
ATOM 657 N N . SER A 1 87 ? -14.756 -9.415 6.358 1.00 82.88 87 SER A N 1
ATOM 658 C CA . SER A 1 87 ? -16.215 -9.530 6.220 1.00 82.88 87 SER A CA 1
ATOM 659 C C . SER A 1 87 ? -16.924 -8.199 5.940 1.00 82.88 87 SER A C 1
ATOM 661 O O . SER A 1 87 ? -18.138 -8.185 5.767 1.00 82.88 87 SER A O 1
ATOM 663 N N . GLY A 1 88 ? -16.201 -7.078 5.978 1.00 80.44 88 GLY A N 1
ATOM 664 C CA . GLY A 1 88 ? -16.760 -5.731 5.954 1.00 80.44 88 GLY A CA 1
ATOM 665 C C . GLY A 1 88 ? -17.203 -5.214 7.328 1.00 80.44 88 GLY A C 1
ATOM 666 O O . GLY A 1 88 ? -17.631 -4.071 7.436 1.00 80.44 88 GLY A O 1
ATOM 667 N N . ALA A 1 89 ? -17.086 -6.001 8.403 1.00 85.19 89 ALA A N 1
ATOM 668 C CA . ALA A 1 89 ? -17.461 -5.533 9.737 1.00 85.19 89 ALA A CA 1
ATOM 669 C C . ALA A 1 89 ? -16.515 -4.428 10.241 1.00 85.19 89 ALA A C 1
ATOM 671 O O . ALA A 1 89 ? -15.290 -4.566 10.176 1.00 85.19 89 ALA A O 1
ATOM 672 N N . ILE A 1 90 ? -17.084 -3.355 10.794 1.00 88.75 90 ILE A N 1
ATOM 673 C CA . ILE A 1 90 ? -16.334 -2.221 11.343 1.00 88.75 90 ILE A CA 1
ATOM 674 C C . ILE A 1 90 ? -15.806 -2.593 12.730 1.00 88.75 90 ILE A C 1
ATOM 676 O O . ILE A 1 90 ? -16.548 -2.732 13.709 1.00 88.75 90 ILE A O 1
ATOM 680 N N . VAL A 1 91 ? -14.491 -2.751 12.820 1.00 91.38 91 VAL A N 1
ATOM 681 C CA . VAL A 1 91 ? -13.768 -3.037 14.063 1.00 91.38 91 VAL A CA 1
ATOM 682 C C . VAL A 1 91 ? -13.383 -1.734 14.755 1.00 91.38 91 VAL A C 1
ATOM 684 O O . VAL A 1 91 ? -13.622 -1.614 15.957 1.00 91.38 91 VAL A O 1
ATOM 687 N N . GLY A 1 92 ? -12.913 -0.755 13.979 1.00 89.12 92 GLY A N 1
ATOM 688 C CA . GLY A 1 92 ? -12.332 0.496 14.455 1.00 89.12 92 GLY A CA 1
ATOM 689 C C . GLY A 1 92 ? -10.827 0.386 14.700 1.00 89.12 92 GLY A C 1
ATOM 690 O O . GLY A 1 92 ? -10.299 -0.685 15.002 1.00 89.12 92 GLY A O 1
ATOM 691 N N . VAL A 1 93 ? -10.138 1.509 14.556 1.00 92.38 93 VAL A N 1
ATOM 692 C CA . VAL A 1 93 ? -8.754 1.728 14.988 1.00 92.38 93 VAL A CA 1
ATOM 693 C C . VAL A 1 93 ? -8.688 3.023 15.786 1.00 92.38 93 VAL A C 1
ATOM 695 O O . VAL A 1 93 ? -9.599 3.838 15.707 1.00 92.38 93 VAL A O 1
ATOM 698 N N . ASP A 1 94 ? -7.609 3.205 16.541 1.00 90.44 94 ASP A N 1
ATOM 699 C CA . ASP A 1 94 ? -7.330 4.444 17.267 1.00 90.44 94 ASP A CA 1
ATOM 700 C C . ASP A 1 94 ? -6.210 5.216 16.541 1.00 90.44 94 ASP A C 1
ATOM 702 O O . ASP A 1 94 ? -5.022 4.910 16.723 1.00 90.44 94 ASP A O 1
ATOM 706 N N . PRO A 1 95 ? -6.557 6.112 15.597 1.00 87.88 95 PRO A N 1
ATOM 707 C CA . PRO A 1 95 ? -5.581 6.885 14.850 1.00 87.88 95 PRO A CA 1
ATOM 708 C C . PRO A 1 95 ? -4.962 7.960 15.746 1.00 87.88 95 PRO A C 1
ATOM 710 O O . PRO A 1 95 ? -5.625 8.882 16.203 1.00 87.88 95 PRO A O 1
ATOM 713 N N . THR A 1 96 ? -3.650 7.881 15.926 1.00 90.69 96 THR A N 1
ATOM 714 C CA . THR A 1 96 ? -2.839 8.954 16.521 1.00 90.69 96 THR A CA 1
ATOM 715 C C . THR A 1 96 ? -1.960 9.600 15.457 1.00 90.69 96 THR A C 1
ATOM 717 O O . THR A 1 96 ? -1.552 8.924 14.505 1.00 90.69 96 THR A O 1
ATOM 720 N N . ASP A 1 97 ? -1.557 10.855 15.647 1.00 88.56 97 ASP A N 1
ATOM 721 C CA . ASP A 1 97 ? -0.608 11.534 14.750 1.00 88.56 97 ASP A CA 1
ATOM 722 C C . ASP A 1 97 ? 0.671 10.721 14.538 1.00 88.56 97 ASP A C 1
ATOM 724 O O . ASP A 1 97 ? 1.176 10.590 13.422 1.00 88.56 97 ASP A O 1
ATOM 728 N N . HIS A 1 98 ? 1.173 10.103 15.609 1.00 89.06 98 HIS A N 1
ATOM 729 C CA . HIS A 1 98 ? 2.327 9.216 15.542 1.00 89.06 98 HIS A CA 1
ATOM 730 C C . HIS A 1 98 ? 2.071 8.007 14.629 1.00 89.06 98 HIS A C 1
ATOM 732 O O . HIS A 1 98 ? 2.931 7.642 13.827 1.00 89.06 98 HIS A O 1
ATOM 738 N N . SER A 1 99 ? 0.890 7.389 14.714 1.00 89.00 99 SER A N 1
ATOM 739 C CA . SER A 1 99 ? 0.538 6.242 13.872 1.00 89.00 99 SER A CA 1
ATOM 740 C C . SER A 1 99 ? 0.420 6.605 12.388 1.00 89.00 99 SER A C 1
ATOM 742 O O . SER A 1 99 ? 0.930 5.863 11.547 1.00 89.00 99 SER A O 1
ATOM 744 N N . LEU A 1 100 ? -0.163 7.765 12.069 1.00 90.75 100 LEU A N 1
ATOM 745 C CA . LEU A 1 100 ? -0.311 8.262 10.699 1.00 90.75 100 LEU A CA 1
ATOM 746 C C . LEU A 1 100 ? 1.049 8.623 10.092 1.00 90.75 100 LEU A C 1
ATOM 748 O O . LEU A 1 100 ? 1.368 8.196 8.981 1.00 90.75 100 LEU A O 1
ATOM 752 N N . ARG A 1 101 ? 1.898 9.327 10.853 1.00 90.94 101 ARG A N 1
ATOM 753 C CA . ARG A 1 101 ? 3.277 9.639 10.444 1.00 90.94 101 ARG A CA 1
ATOM 754 C C . ARG A 1 101 ? 4.090 8.372 10.211 1.00 90.94 101 ARG A C 1
ATOM 756 O O . ARG A 1 101 ? 4.759 8.258 9.189 1.00 90.94 101 ARG A O 1
ATOM 763 N N . LYS A 1 102 ? 4.001 7.397 11.120 1.00 92.06 102 LYS A N 1
ATOM 764 C CA . LYS A 1 102 ? 4.692 6.110 10.977 1.00 92.06 102 LYS A CA 1
ATOM 765 C C . LYS A 1 102 ? 4.224 5.361 9.730 1.00 92.06 102 LYS A C 1
ATOM 767 O O . LYS A 1 102 ? 5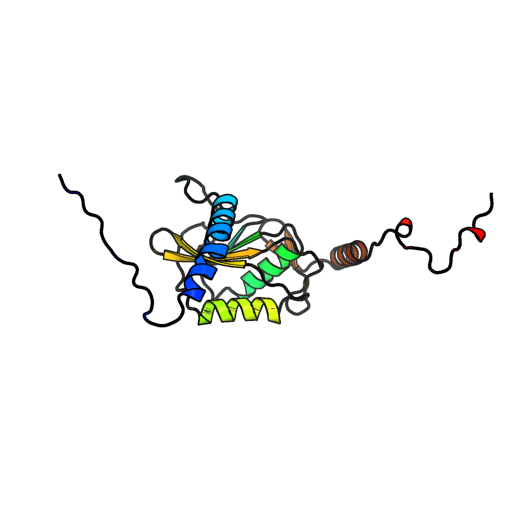.055 4.807 9.018 1.00 92.06 102 LYS A O 1
ATOM 772 N N . LEU A 1 103 ? 2.921 5.348 9.455 1.00 93.56 103 LEU A N 1
ATOM 773 C CA . LEU A 1 103 ? 2.357 4.733 8.256 1.00 93.56 103 LEU A CA 1
ATOM 774 C C . LEU A 1 103 ? 2.893 5.399 6.980 1.00 93.56 103 LEU A C 1
ATOM 776 O O . LEU A 1 103 ? 3.411 4.702 6.113 1.00 93.56 103 LEU A O 1
ATOM 780 N N . SER A 1 104 ? 2.847 6.732 6.903 1.00 93.12 104 SER A N 1
ATOM 781 C CA . SER A 1 104 ? 3.405 7.495 5.779 1.00 93.12 104 SER A CA 1
ATOM 782 C C . SER A 1 104 ? 4.896 7.198 5.570 1.00 93.12 104 SER A C 1
ATOM 784 O O . SER A 1 104 ? 5.306 6.837 4.469 1.00 93.12 104 SER A O 1
ATOM 786 N N . GLN A 1 105 ? 5.697 7.225 6.640 1.00 94.50 105 GLN A N 1
ATOM 787 C CA . GLN A 1 105 ? 7.127 6.907 6.582 1.00 94.50 105 GLN A CA 1
ATOM 788 C C . GLN A 1 105 ? 7.399 5.476 6.107 1.00 94.50 105 GLN A C 1
ATOM 790 O O . GLN A 1 105 ? 8.329 5.247 5.337 1.00 94.50 105 GLN A O 1
ATOM 795 N N . GLN A 1 106 ? 6.614 4.494 6.554 1.00 95.44 106 GLN A N 1
ATOM 796 C CA . GLN A 1 106 ? 6.755 3.105 6.107 1.00 95.44 106 GLN A CA 1
ATOM 797 C C . GLN A 1 106 ? 6.477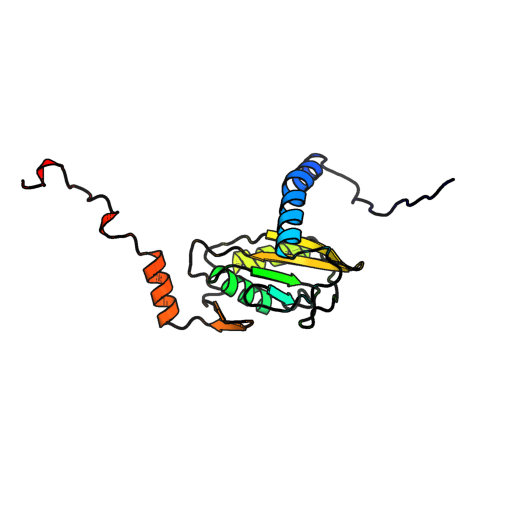 2.965 4.608 1.00 95.44 106 GLN A C 1
ATOM 799 O O . GLN A 1 106 ? 7.177 2.213 3.936 1.00 95.44 106 GLN A O 1
ATOM 804 N N . ILE A 1 107 ? 5.508 3.713 4.076 1.00 95.31 107 ILE A N 1
ATOM 805 C CA . ILE A 1 107 ? 5.199 3.727 2.644 1.00 95.31 107 ILE A CA 1
ATOM 806 C C . ILE A 1 107 ? 6.366 4.332 1.854 1.00 95.31 107 ILE A C 1
ATOM 808 O O . ILE A 1 107 ? 6.916 3.667 0.977 1.00 95.31 107 ILE A O 1
ATOM 812 N N . THR A 1 108 ? 6.797 5.548 2.195 1.00 94.62 108 THR A N 1
ATOM 813 C CA . THR A 1 108 ? 7.814 6.292 1.426 1.00 94.62 108 THR A CA 1
ATOM 814 C C . THR A 1 108 ? 9.214 5.677 1.509 1.00 94.62 108 THR A C 1
ATOM 816 O O . THR A 1 108 ? 9.989 5.721 0.545 1.00 94.62 108 THR A O 1
ATOM 819 N N . SER A 1 109 ? 9.561 5.073 2.650 1.00 95.44 109 SER A N 1
ATOM 820 C CA . SER A 1 109 ? 10.879 4.456 2.846 1.00 95.44 109 SER A CA 1
ATOM 821 C C . SER A 1 109 ? 11.025 3.106 2.145 1.00 95.44 109 SER A C 1
ATOM 823 O O . SER A 1 109 ? 12.109 2.814 1.639 1.00 95.44 109 SER A O 1
ATOM 825 N N . ARG A 1 110 ? 9.954 2.305 2.076 1.00 97.19 110 ARG A N 1
ATOM 826 C CA . ARG A 1 110 ? 10.014 0.908 1.610 1.00 97.19 110 ARG A CA 1
ATOM 827 C C . ARG A 1 110 ? 9.500 0.705 0.194 1.00 97.19 110 ARG A C 1
ATOM 829 O O . ARG A 1 110 ? 9.889 -0.271 -0.447 1.00 97.19 110 ARG A O 1
ATOM 836 N N . ILE A 1 111 ? 8.646 1.603 -0.300 1.00 97.69 111 ILE A N 1
ATOM 837 C CA . ILE A 1 111 ? 8.141 1.548 -1.671 1.00 97.69 111 ILE A CA 1
ATOM 838 C C . ILE A 1 111 ? 8.961 2.478 -2.564 1.00 97.69 111 ILE A C 1
ATOM 840 O O . ILE A 1 111 ? 9.137 3.658 -2.258 1.00 97.69 111 ILE A O 1
ATOM 844 N N . LYS A 1 112 ? 9.477 1.928 -3.667 1.00 96.62 112 LYS A N 1
ATOM 845 C CA . LYS A 1 112 ? 10.260 2.642 -4.682 1.00 96.62 112 LYS A CA 1
ATOM 846 C C . LYS A 1 112 ? 9.695 2.374 -6.084 1.00 96.62 112 LYS A C 1
ATOM 848 O O . LYS A 1 112 ? 9.380 1.222 -6.347 1.00 96.62 112 LYS A O 1
ATOM 853 N N . PRO A 1 113 ? 9.603 3.355 -6.999 1.00 94.56 113 PRO A N 1
ATOM 854 C CA . PRO A 1 113 ? 9.883 4.779 -6.810 1.00 94.56 113 PRO A CA 1
ATOM 855 C C . PRO A 1 113 ? 9.057 5.409 -5.686 1.00 94.56 113 PRO A C 1
ATOM 857 O O . PRO A 1 113 ? 8.040 4.855 -5.270 1.00 94.56 113 PRO A O 1
ATOM 860 N N . GLU A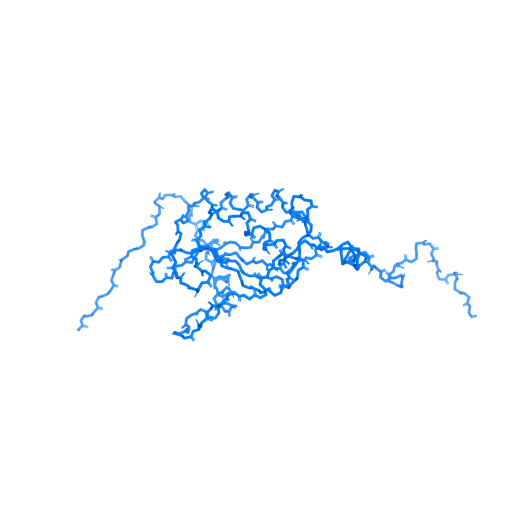 1 114 ? 9.545 6.523 -5.142 1.00 92.12 114 GLU A N 1
ATOM 861 C CA . GLU A 1 114 ? 8.882 7.180 -4.016 1.00 92.12 114 GLU A CA 1
ATOM 862 C C . GLU A 1 114 ? 7.450 7.586 -4.387 1.00 92.12 114 GLU A C 1
ATOM 864 O O . GLU A 1 114 ? 7.161 8.004 -5.510 1.00 92.12 114 GLU A O 1
ATOM 869 N N . THR A 1 115 ? 6.541 7.401 -3.437 1.00 89.06 115 THR A N 1
ATOM 870 C CA . THR A 1 115 ? 5.109 7.636 -3.597 1.00 89.06 115 THR A CA 1
ATOM 871 C C . THR A 1 115 ? 4.534 8.112 -2.274 1.00 89.06 115 THR A C 1
ATOM 873 O O . THR A 1 115 ? 4.936 7.633 -1.213 1.00 89.06 115 THR A O 1
ATOM 876 N N . SER A 1 116 ? 3.588 9.044 -2.345 1.00 88.94 116 SER A N 1
ATOM 877 C CA . SER A 1 116 ? 2.875 9.575 -1.187 1.00 88.94 116 SER A CA 1
ATOM 878 C C . SER A 1 116 ? 1.372 9.433 -1.426 1.00 88.94 116 SER A C 1
ATOM 880 O O . SER A 1 116 ? 0.757 10.368 -1.933 1.00 88.94 116 SER A O 1
ATOM 882 N N . PRO A 1 117 ? 0.783 8.260 -1.127 1.00 87.00 117 PRO A N 1
ATOM 883 C CA . PRO A 1 117 ? -0.661 8.066 -1.182 1.00 87.00 117 PRO A CA 1
ATOM 884 C C . PRO A 1 117 ? -1.386 8.981 -0.192 1.00 87.00 117 PRO A C 1
ATOM 886 O O . PRO A 1 117 ? -0.834 9.315 0.862 1.00 87.00 117 PRO A O 1
ATOM 889 N N . ASP A 1 118 ? -2.638 9.317 -0.489 1.00 87.69 118 ASP A N 1
ATOM 890 C CA . ASP A 1 118 ? -3.447 10.159 0.387 1.00 87.69 118 ASP A CA 1
ATOM 891 C C . ASP A 1 118 ? -3.991 9.331 1.560 1.00 87.69 118 ASP A C 1
ATOM 893 O O . ASP A 1 118 ? -4.613 8.282 1.366 1.00 87.69 118 ASP A O 1
ATOM 897 N N . ILE A 1 119 ? -3.731 9.781 2.791 1.00 88.38 119 ILE A N 1
ATOM 898 C CA . ILE A 1 119 ? -4.153 9.108 4.027 1.00 88.38 119 ILE A CA 1
ATOM 899 C C . ILE A 1 119 ? -5.200 9.972 4.727 1.00 88.38 119 ILE A C 1
ATOM 901 O O . ILE A 1 119 ? -4.947 11.129 5.054 1.00 88.38 119 ILE A O 1
ATOM 905 N N . HIS A 1 120 ? -6.350 9.375 5.025 1.00 86.50 120 HIS A N 1
ATOM 906 C CA . HIS A 1 120 ? -7.480 10.021 5.682 1.00 86.50 120 HIS A CA 1
ATOM 907 C C . HIS A 1 120 ? -7.897 9.261 6.928 1.00 86.50 120 HIS A C 1
ATOM 909 O O . HIS A 1 120 ? -7.784 8.036 6.998 1.00 86.50 120 HIS A O 1
ATOM 915 N N . VAL A 1 121 ? -8.439 9.996 7.892 1.00 86.69 121 VAL A N 1
ATOM 916 C CA . VAL A 1 121 ? -9.150 9.429 9.035 1.00 86.69 121 VAL A CA 1
ATOM 917 C C . VAL A 1 121 ? -10.632 9.699 8.838 1.00 86.69 121 VAL A C 1
ATOM 919 O O . VAL A 1 121 ? -11.026 10.844 8.638 1.00 86.69 121 VAL A O 1
ATOM 922 N N . LEU A 1 122 ? -11.438 8.644 8.883 1.00 83.94 122 LEU A N 1
ATOM 923 C CA . LEU A 1 122 ? -12.893 8.713 8.783 1.00 83.94 122 LEU A CA 1
ATOM 924 C C . LEU A 1 122 ? -13.525 8.166 10.059 1.00 83.94 122 LEU A C 1
ATOM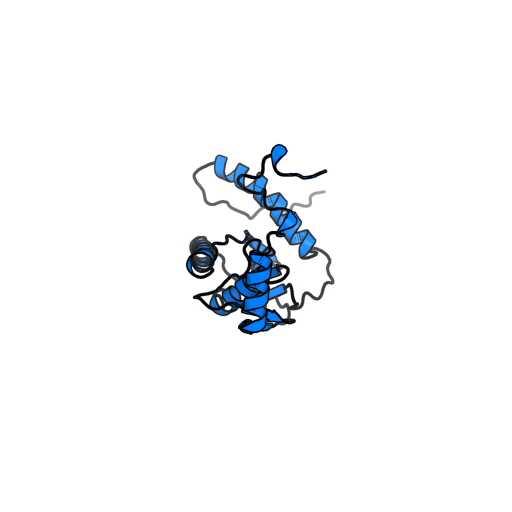 926 O O . LEU A 1 122 ? -12.929 7.335 10.740 1.00 83.94 122 LEU A O 1
ATOM 930 N N . GLU A 1 123 ? -14.750 8.586 10.354 1.00 81.81 123 GLU A N 1
ATOM 931 C CA . GLU A 1 123 ? -15.550 8.032 11.444 1.00 81.81 123 GLU A CA 1
ATOM 932 C C . GLU A 1 123 ? -16.800 7.347 10.878 1.00 81.81 123 GLU A C 1
ATOM 934 O O . GLU A 1 123 ? -17.547 7.932 10.092 1.00 81.81 123 GLU A O 1
ATOM 939 N N . GLU A 1 124 ? -17.021 6.090 11.261 1.00 80.81 124 GLU A N 1
ATOM 940 C CA . GLU A 1 124 ? -18.157 5.272 10.833 1.00 80.81 124 GLU A CA 1
ATOM 941 C C . GLU A 1 124 ? -18.699 4.501 12.038 1.00 80.81 124 GLU A C 1
ATOM 943 O O . GLU A 1 124 ? -17.949 3.818 12.734 1.00 80.81 124 GLU A O 1
ATOM 948 N N . GLN A 1 125 ? -20.003 4.608 12.311 1.00 83.19 125 GLN A N 1
ATOM 949 C CA . GLN A 1 125 ? -20.648 3.938 13.454 1.00 83.19 125 GLN A CA 1
ATOM 950 C C . GLN A 1 125 ? -19.954 4.217 14.809 1.00 83.19 125 GLN A C 1
ATOM 952 O O . GLN A 1 125 ? -19.839 3.325 15.651 1.00 83.19 125 GLN A O 1
ATOM 957 N N . GLY A 1 126 ? -19.468 5.449 15.012 1.00 85.19 126 GLY A N 1
ATOM 958 C CA . GLY A 1 126 ? -18.763 5.866 16.234 1.00 85.19 126 GLY A CA 1
ATOM 959 C C . GLY A 1 126 ? -17.366 5.258 16.393 1.00 85.19 126 GLY A C 1
ATOM 960 O O . GLY A 1 126 ? -16.841 5.189 17.503 1.00 85.19 126 GLY A O 1
ATOM 961 N N . LYS A 1 127 ? -16.782 4.748 15.303 1.00 88.62 127 LYS A N 1
ATOM 962 C CA . LYS A 1 127 ? -15.444 4.157 15.270 1.00 88.62 127 LYS A CA 1
ATOM 963 C C . LYS A 1 127 ? -14.603 4.831 14.200 1.00 88.62 127 LYS A C 1
ATOM 965 O O . LYS A 1 127 ? -15.065 5.037 13.080 1.00 88.62 127 LYS A O 1
ATOM 970 N N . SER A 1 128 ? -13.346 5.105 14.519 1.00 88.62 128 SER A N 1
ATOM 971 C CA . SER A 1 128 ? -12.415 5.677 13.552 1.00 88.62 128 SER A CA 1
ATOM 972 C C . SER A 1 128 ? -11.829 4.608 12.626 1.00 88.62 128 SER A C 1
ATOM 974 O O . SER A 1 128 ? -11.540 3.482 13.037 1.00 88.62 128 SER A O 1
ATOM 976 N N . LEU A 1 129 ? -11.632 4.979 11.367 1.00 88.88 129 LEU A N 1
ATOM 977 C CA . LEU A 1 129 ? -11.028 4.193 10.298 1.00 88.88 129 LEU A CA 1
ATOM 978 C C . LEU A 1 129 ? -9.901 5.006 9.664 1.00 88.88 129 LEU A C 1
ATOM 980 O O . LEU A 1 129 ? -10.020 6.221 9.525 1.00 88.88 129 LEU A O 1
ATOM 984 N N . ILE A 1 130 ? -8.829 4.342 9.233 1.00 91.69 130 ILE A N 1
ATOM 985 C CA . ILE A 1 130 ? -7.784 4.987 8.423 1.00 91.69 130 ILE A CA 1
ATOM 986 C C . ILE A 1 130 ? -7.942 4.498 6.991 1.00 91.69 130 ILE A C 1
ATOM 988 O O . ILE A 1 130 ? -7.863 3.298 6.735 1.00 91.69 130 ILE A O 1
ATOM 992 N N . VAL A 1 131 ? -8.159 5.417 6.059 1.00 91.06 131 VAL A N 1
ATOM 993 C CA . VAL A 1 131 ? -8.351 5.124 4.641 1.00 91.06 131 VAL A CA 1
ATOM 994 C C . VAL A 1 131 ? -7.171 5.658 3.849 1.00 91.06 131 VAL A C 1
ATOM 996 O O . VAL A 1 131 ? -6.817 6.824 3.973 1.00 91.06 131 VAL A O 1
ATOM 999 N N . ILE A 1 132 ? -6.568 4.803 3.031 1.00 92.44 132 ILE A N 1
ATOM 1000 C CA . ILE A 1 132 ? -5.469 5.159 2.138 1.00 92.44 132 ILE A CA 1
ATOM 1001 C C . ILE A 1 132 ? -5.977 5.065 0.707 1.00 92.44 132 ILE A C 1
ATOM 1003 O O . ILE A 1 132 ? -6.325 3.972 0.252 1.00 92.44 132 ILE A O 1
ATOM 1007 N N . ALA A 1 133 ? -6.003 6.188 -0.002 1.00 90.19 133 ALA A N 1
ATOM 1008 C CA . ALA A 1 133 ? -6.282 6.224 -1.427 1.00 90.19 133 ALA A CA 1
ATOM 1009 C C . ALA A 1 133 ? -4.965 6.078 -2.195 1.00 90.19 133 ALA A C 1
ATOM 1011 O O . ALA A 1 133 ? -4.071 6.918 -2.110 1.00 90.19 133 ALA A O 1
ATOM 1012 N N . VAL A 1 134 ? -4.837 4.980 -2.936 1.00 93.31 134 VAL A N 1
ATOM 1013 C CA . VAL A 1 134 ? -3.645 4.673 -3.726 1.00 93.31 134 VAL A CA 1
ATOM 1014 C C . VAL A 1 134 ? -3.972 4.927 -5.197 1.00 93.31 134 VAL A C 1
ATOM 1016 O O . VAL A 1 134 ? -4.838 4.239 -5.748 1.00 93.31 134 VAL A O 1
ATOM 1019 N N . PRO A 1 135 ? -3.332 5.905 -5.855 1.00 91.00 135 PRO A N 1
ATOM 1020 C CA . PRO A 1 135 ? -3.531 6.113 -7.281 1.00 91.00 135 PRO A CA 1
ATOM 1021 C C . PRO A 1 135 ? -2.897 4.978 -8.093 1.00 91.00 135 PRO A C 1
ATOM 1023 O O . PRO A 1 135 ? -2.063 4.216 -7.600 1.00 91.00 135 PRO A O 1
ATOM 1026 N N . GLU A 1 136 ? -3.274 4.883 -9.365 1.00 92.38 136 GLU A N 1
ATOM 1027 C CA . GLU A 1 136 ? -2.465 4.143 -10.328 1.00 92.38 136 GLU A CA 1
ATOM 1028 C C . GLU A 1 136 ? -1.088 4.814 -10.439 1.00 92.38 136 GLU A C 1
ATOM 1030 O O . GLU A 1 136 ? -0.978 6.036 -10.546 1.00 92.38 136 GLU A O 1
ATOM 1035 N N . GLY A 1 137 ? -0.025 4.016 -10.349 1.00 91.50 137 GLY A N 1
ATOM 1036 C CA . GLY A 1 137 ? 1.337 4.519 -10.361 1.00 91.50 137 GLY A CA 1
ATOM 1037 C C . GLY A 1 137 ? 1.742 5.032 -11.741 1.00 91.50 137 GLY A C 1
ATOM 1038 O O . GLY A 1 137 ? 1.544 4.350 -12.743 1.00 91.50 137 GLY A O 1
ATOM 1039 N N . MET A 1 138 ? 2.369 6.206 -11.784 1.00 89.19 138 MET A N 1
ATOM 1040 C CA . MET A 1 138 ? 2.862 6.801 -13.034 1.00 89.19 138 MET A CA 1
ATOM 1041 C C . MET A 1 138 ? 4.231 6.246 -13.446 1.00 89.19 138 MET A C 1
ATOM 1043 O O . MET A 1 138 ? 4.528 6.142 -14.629 1.00 89.19 138 MET A O 1
ATOM 1047 N N . ASN A 1 139 ? 5.054 5.850 -12.469 1.00 90.06 139 ASN A N 1
ATOM 1048 C CA . ASN A 1 139 ? 6.430 5.389 -12.681 1.00 90.06 139 ASN A CA 1
ATOM 1049 C C . ASN A 1 139 ? 6.553 3.875 -12.462 1.00 90.06 139 ASN A C 1
ATOM 1051 O O . ASN A 1 139 ? 7.377 3.414 -11.673 1.00 90.06 139 ASN A O 1
ATOM 1055 N N . LYS A 1 140 ? 5.676 3.096 -13.102 1.00 92.81 140 LYS A N 1
ATOM 1056 C CA . LYS A 1 140 ? 5.698 1.632 -13.001 1.00 92.81 140 LYS A CA 1
ATOM 1057 C C . LYS A 1 140 ? 6.996 1.064 -13.608 1.00 92.81 140 LYS A C 1
ATOM 1059 O O . LYS A 1 140 ? 7.444 1.571 -14.634 1.00 92.81 140 LYS A O 1
ATOM 1064 N N . PRO A 1 141 ? 7.563 -0.022 -13.053 1.00 95.50 141 PRO A N 1
ATOM 1065 C CA . PRO A 1 141 ? 7.097 -0.756 -11.875 1.00 95.50 141 PRO A CA 1
ATOM 1066 C C . PRO A 1 141 ? 7.508 -0.116 -10.536 1.00 95.50 141 PRO A C 1
ATOM 1068 O O . PRO A 1 141 ? 8.602 0.419 -10.381 1.00 95.50 141 PRO A O 1
ATOM 1071 N N . TYR A 1 142 ? 6.640 -0.273 -9.539 1.00 97.06 142 TYR A N 1
ATOM 1072 C CA . TYR A 1 142 ? 6.891 -0.033 -8.122 1.00 97.06 142 TYR A CA 1
ATOM 1073 C C . TYR A 1 142 ? 7.303 -1.331 -7.416 1.00 97.06 142 TYR A C 1
ATOM 1075 O O . TYR A 1 142 ? 6.828 -2.425 -7.730 1.00 97.06 142 TYR A O 1
ATOM 1083 N N . PHE A 1 143 ? 8.144 -1.196 -6.402 1.00 97.94 143 PHE A N 1
ATOM 1084 C CA . PHE A 1 143 ? 8.755 -2.268 -5.633 1.00 97.94 143 PHE A CA 1
ATOM 1085 C C . PHE A 1 143 ? 8.580 -1.986 -4.149 1.00 97.94 143 PHE A C 1
ATOM 1087 O O . PHE A 1 143 ? 8.814 -0.865 -3.712 1.00 97.94 143 PHE A O 1
ATOM 1094 N N . LEU A 1 144 ? 8.240 -3.009 -3.372 1.00 98.06 144 LEU A N 1
ATOM 1095 C CA . LEU A 1 144 ? 8.298 -2.994 -1.915 1.00 98.06 144 LEU A CA 1
ATOM 1096 C C . LEU A 1 144 ? 9.528 -3.785 -1.474 1.00 98.06 144 LEU A C 1
ATOM 1098 O O . LEU A 1 144 ? 9.601 -4.985 -1.740 1.00 98.06 144 LEU A O 1
ATOM 1102 N N . ASP A 1 145 ? 10.484 -3.122 -0.822 1.00 97.19 145 ASP A N 1
ATOM 1103 C CA . ASP A 1 145 ? 11.750 -3.728 -0.379 1.00 97.19 145 ASP A CA 1
ATOM 1104 C C . ASP A 1 145 ? 12.456 -4.520 -1.506 1.00 97.19 145 ASP A C 1
ATOM 1106 O O . ASP A 1 145 ? 12.979 -5.615 -1.305 1.00 97.19 145 ASP A O 1
ATOM 1110 N N . GLY A 1 146 ? 12.422 -3.980 -2.731 1.00 96.75 146 GLY A N 1
ATOM 1111 C CA . GLY A 1 146 ? 13.025 -4.591 -3.923 1.00 96.75 146 GLY A CA 1
ATOM 1112 C C . GLY A 1 146 ? 12.170 -5.649 -4.632 1.00 96.75 146 GLY A C 1
ATOM 1113 O O . GLY A 1 146 ? 12.588 -6.171 -5.662 1.00 96.75 146 GLY A O 1
ATOM 1114 N N . ILE A 1 147 ? 10.967 -5.953 -4.137 1.00 97.75 147 ILE A N 1
ATOM 1115 C CA . ILE A 1 147 ? 10.063 -6.946 -4.734 1.00 97.75 147 ILE A CA 1
ATOM 1116 C C . ILE A 1 147 ? 8.878 -6.237 -5.396 1.00 97.75 147 ILE A C 1
ATOM 1118 O O . ILE A 1 147 ? 8.135 -5.509 -4.738 1.00 97.75 147 ILE A O 1
ATOM 1122 N N . ALA A 1 148 ? 8.673 -6.471 -6.694 1.00 97.19 148 ALA A N 1
ATOM 1123 C CA . ALA A 1 148 ? 7.493 -5.989 -7.407 1.00 97.19 148 ALA A CA 1
ATOM 1124 C C . ALA A 1 148 ? 6.290 -6.890 -7.103 1.00 97.19 148 ALA A C 1
ATOM 1126 O O . ALA A 1 148 ? 6.347 -8.107 -7.298 1.00 97.19 148 ALA A O 1
ATOM 1127 N N . TYR A 1 149 ? 5.192 -6.289 -6.650 1.00 97.31 149 TYR A N 1
ATOM 1128 C CA . TYR A 1 149 ? 3.917 -6.976 -6.451 1.00 97.31 149 TYR A CA 1
ATOM 1129 C C . TYR A 1 149 ? 2.907 -6.541 -7.508 1.00 97.31 149 TYR A C 1
ATOM 1131 O O . TYR A 1 149 ? 2.895 -5.386 -7.926 1.00 97.31 149 TYR A O 1
ATOM 1139 N N . MET A 1 150 ? 2.034 -7.455 -7.914 1.00 92.81 150 MET A N 1
ATOM 1140 C CA . MET A 1 150 ? 0.892 -7.177 -8.780 1.00 92.81 150 MET A CA 1
ATOM 1141 C C . MET A 1 150 ? -0.395 -7.701 -8.146 1.00 92.81 150 MET A C 1
ATOM 1143 O O . MET A 1 150 ? -0.398 -8.734 -7.468 1.00 92.81 150 MET A O 1
ATOM 1147 N N . ARG A 1 151 ? -1.489 -6.979 -8.376 1.00 91.06 151 ARG A N 1
ATOM 1148 C CA . ARG A 1 151 ? -2.831 -7.368 -7.944 1.00 91.06 151 ARG A CA 1
ATOM 1149 C C . ARG A 1 151 ? -3.408 -8.399 -8.919 1.00 91.06 151 ARG A C 1
ATOM 1151 O O . ARG A 1 151 ? -3.329 -8.205 -10.128 1.00 91.06 151 ARG A O 1
ATOM 1158 N N . VAL A 1 152 ? -3.981 -9.486 -8.404 1.00 89.50 152 VAL A N 1
ATOM 1159 C CA . VAL A 1 152 ? -4.741 -10.479 -9.181 1.00 89.50 152 VAL A CA 1
ATOM 1160 C C . VAL A 1 152 ? -5.996 -10.830 -8.387 1.00 89.50 152 VAL A C 1
ATOM 1162 O O . VAL A 1 152 ? -5.927 -11.549 -7.390 1.00 89.50 152 VAL A O 1
ATOM 1165 N N . GLY A 1 153 ? -7.146 -10.290 -8.800 1.00 89.38 153 GLY A N 1
ATOM 1166 C CA . GLY A 1 153 ? -8.358 -10.343 -7.982 1.00 89.38 153 GLY A CA 1
ATOM 1167 C C . GLY A 1 153 ? -8.121 -9.651 -6.637 1.00 89.38 153 GLY A C 1
ATOM 1168 O O . GLY A 1 153 ? -7.659 -8.516 -6.599 1.00 89.38 153 GLY A O 1
ATOM 1169 N N . THR A 1 154 ? -8.378 -10.340 -5.529 1.00 88.25 154 THR A N 1
ATOM 1170 C CA . THR A 1 154 ? -8.158 -9.818 -4.167 1.00 88.25 154 THR A CA 1
ATOM 1171 C C . THR A 1 154 ? -6.767 -10.129 -3.604 1.00 88.25 154 THR A C 1
ATOM 1173 O O . THR A 1 154 ? -6.463 -9.763 -2.472 1.00 88.25 154 THR A O 1
ATOM 1176 N N . GLU A 1 155 ? -5.899 -10.800 -4.367 1.00 90.88 155 GLU A N 1
ATOM 1177 C CA . GLU A 1 155 ? -4.570 -11.203 -3.908 1.00 90.88 155 GLU A CA 1
ATOM 1178 C C . GLU A 1 155 ? -3.466 -10.294 -4.455 1.00 90.88 155 GLU A C 1
ATOM 1180 O O . GLU A 1 155 ? -3.517 -9.819 -5.590 1.00 90.88 155 GLU A O 1
ATOM 1185 N N . ASN A 1 156 ? -2.404 -10.125 -3.663 1.00 93.94 156 ASN A N 1
ATOM 1186 C CA . ASN A 1 156 ? -1.162 -9.494 -4.106 1.00 93.94 156 ASN A CA 1
ATOM 1187 C C . ASN A 1 156 ? -0.106 -10.581 -4.317 1.00 93.94 156 ASN A C 1
ATOM 1189 O O . ASN A 1 156 ? 0.330 -11.226 -3.359 1.00 93.94 156 ASN A O 1
ATOM 1193 N N . ARG A 1 157 ? 0.311 -10.783 -5.566 1.00 95.25 157 ARG A N 1
ATOM 1194 C CA . ARG A 1 157 ? 1.308 -11.790 -5.951 1.00 95.25 157 ARG A CA 1
ATOM 1195 C C . ARG A 1 157 ? 2.619 -11.122 -6.323 1.00 95.25 157 ARG A C 1
ATOM 1197 O O . ARG A 1 157 ? 2.628 -9.979 -6.772 1.00 95.25 157 ARG A O 1
ATOM 1204 N N . VAL A 1 158 ? 3.725 -11.838 -6.143 1.00 97.38 158 VAL A N 1
ATOM 1205 C CA . VAL A 1 158 ? 5.011 -11.404 -6.703 1.00 97.38 158 VAL A CA 1
ATOM 1206 C C . VAL A 1 158 ? 4.868 -11.371 -8.220 1.00 97.38 158 VAL A C 1
ATOM 1208 O O . VAL A 1 158 ? 4.371 -12.330 -8.813 1.00 97.38 158 VAL A O 1
ATOM 1211 N N . MET A 1 159 ? 5.268 -10.260 -8.828 1.00 96.38 159 MET A N 1
ATOM 1212 C CA . MET A 1 159 ? 5.199 -10.081 -10.269 1.00 96.38 159 MET A CA 1
ATOM 1213 C C . MET A 1 159 ? 6.136 -11.089 -10.953 1.00 96.38 159 MET A C 1
ATOM 1215 O O . MET A 1 159 ? 7.330 -11.112 -10.636 1.00 96.38 159 MET A O 1
ATOM 1219 N N . PRO A 1 160 ? 5.633 -11.934 -11.870 1.00 96.19 160 PRO A N 1
ATOM 1220 C CA . PRO A 1 160 ? 6.478 -12.856 -12.616 1.00 96.19 160 PRO A CA 1
ATOM 1221 C C . PRO A 1 160 ? 7.546 -12.104 -13.428 1.00 96.19 160 PRO A C 1
ATOM 1223 O O . PRO A 1 160 ? 7.269 -11.000 -13.905 1.00 96.19 160 PRO A O 1
ATOM 1226 N N . PRO A 1 161 ? 8.734 -12.692 -13.657 1.00 95.94 161 PRO A N 1
ATOM 1227 C CA . PRO A 1 161 ? 9.814 -12.030 -14.392 1.00 95.94 161 PRO A CA 1
ATOM 1228 C C . PRO A 1 161 ? 9.412 -11.515 -15.780 1.00 95.94 161 PRO A C 1
ATOM 1230 O O . PRO A 1 161 ? 9.808 -10.415 -16.158 1.00 95.94 161 PRO A O 1
ATOM 1233 N N . ASP A 1 162 ? 8.599 -12.272 -16.521 1.00 96.06 162 ASP A N 1
ATOM 1234 C CA . ASP A 1 162 ? 8.142 -11.878 -17.860 1.00 96.06 162 ASP A CA 1
ATOM 1235 C C . ASP A 1 162 ? 7.202 -10.668 -17.822 1.00 96.06 162 ASP A C 1
ATOM 1237 O O . ASP A 1 162 ? 7.306 -9.767 -18.656 1.00 96.06 162 ASP A O 1
ATOM 1241 N N . GLU A 1 163 ? 6.322 -10.614 -16.819 1.00 94.56 163 GLU A N 1
ATOM 1242 C CA . GLU A 1 163 ? 5.404 -9.492 -16.609 1.00 94.56 163 GLU A CA 1
ATOM 1243 C C . GLU A 1 163 ? 6.173 -8.236 -16.187 1.00 94.56 163 GLU A C 1
ATOM 1245 O O . GLU A 1 163 ? 5.958 -7.158 -16.741 1.00 94.56 163 GLU A O 1
ATOM 1250 N N . LEU A 1 164 ? 7.138 -8.389 -15.275 1.00 95.56 164 LEU A N 1
ATOM 1251 C CA . LEU A 1 164 ? 8.024 -7.304 -14.860 1.00 95.56 164 LEU A CA 1
ATOM 1252 C C . LEU A 1 164 ? 8.826 -6.760 -16.045 1.00 95.56 164 LEU A C 1
ATOM 1254 O O . LEU A 1 164 ? 8.883 -5.549 -16.253 1.00 95.56 164 LEU A O 1
ATOM 1258 N N . LYS A 1 165 ? 9.404 -7.650 -16.859 1.00 94.69 165 LYS A N 1
ATOM 1259 C CA . LYS A 1 165 ? 10.126 -7.277 -18.078 1.00 94.69 165 LYS A CA 1
ATOM 1260 C C . LYS A 1 165 ? 9.227 -6.491 -19.030 1.00 94.69 165 LYS A C 1
ATOM 1262 O O . LYS A 1 165 ? 9.650 -5.454 -19.534 1.00 94.69 165 LYS A O 1
ATOM 1267 N N . ARG A 1 166 ? 7.993 -6.953 -19.259 1.00 92.56 166 ARG A N 1
ATOM 1268 C CA . ARG A 1 166 ? 7.019 -6.254 -20.108 1.00 92.56 166 ARG A CA 1
ATOM 1269 C C . ARG A 1 166 ? 6.706 -4.860 -19.569 1.00 92.56 166 ARG A C 1
ATOM 1271 O O . ARG A 1 166 ? 6.723 -3.902 -20.332 1.00 92.56 166 ARG A O 1
ATOM 1278 N N . MET A 1 167 ? 6.464 -4.741 -18.266 1.00 92.56 167 MET A N 1
ATOM 1279 C CA . MET A 1 167 ? 6.156 -3.465 -17.621 1.00 92.56 167 MET A CA 1
ATOM 1280 C C . MET A 1 167 ? 7.309 -2.463 -17.752 1.00 92.56 167 MET A C 1
ATOM 1282 O O . MET A 1 167 ? 7.071 -1.313 -18.108 1.00 92.56 167 MET A O 1
ATOM 1286 N N . ILE A 1 168 ? 8.552 -2.910 -17.546 1.00 91.75 168 ILE A N 1
ATOM 1287 C CA . ILE A 1 168 ? 9.753 -2.082 -17.732 1.00 91.75 168 ILE A CA 1
ATOM 1288 C C . ILE A 1 168 ? 9.866 -1.616 -19.185 1.00 91.75 168 ILE A C 1
ATOM 1290 O O . ILE A 1 168 ? 10.030 -0.427 -19.435 1.00 91.75 168 ILE A O 1
ATOM 1294 N N . LEU A 1 169 ? 9.756 -2.529 -20.153 1.00 90.12 169 LEU A N 1
ATOM 1295 C CA . LEU A 1 169 ? 9.865 -2.172 -21.570 1.00 90.12 169 LEU A CA 1
ATOM 1296 C C . LEU A 1 169 ? 8.786 -1.172 -21.992 1.00 90.12 169 LEU A C 1
ATOM 1298 O O . LEU A 1 169 ? 9.098 -0.223 -22.700 1.00 90.12 169 LEU A O 1
ATOM 1302 N N . ASN A 1 170 ? 7.553 -1.341 -21.512 1.00 86.81 170 ASN A N 1
ATOM 1303 C CA . ASN A 1 170 ? 6.464 -0.404 -21.781 1.00 86.81 170 ASN A CA 1
ATOM 1304 C C . ASN A 1 170 ? 6.722 0.979 -21.169 1.00 86.81 170 ASN A C 1
ATOM 1306 O O . ASN A 1 170 ? 6.391 1.981 -21.792 1.00 86.81 170 ASN A O 1
ATOM 1310 N N . ALA A 1 171 ? 7.333 1.050 -19.983 1.00 82.12 171 ALA A N 1
ATOM 1311 C CA . ALA A 1 171 ? 7.685 2.320 -19.349 1.00 82.12 171 ALA A CA 1
ATOM 1312 C C . ALA A 1 171 ? 8.769 3.093 -20.127 1.00 82.12 171 ALA A C 1
ATOM 1314 O O . ALA A 1 171 ? 8.773 4.321 -20.120 1.00 82.12 171 ALA A O 1
ATOM 1315 N N . TYR A 1 172 ? 9.669 2.383 -20.816 1.00 76.25 172 TYR A N 1
ATOM 1316 C CA . TYR A 1 172 ? 10.730 2.967 -21.648 1.00 76.25 172 TYR A CA 1
ATOM 1317 C C . TYR A 1 172 ? 10.389 3.047 -23.137 1.00 76.25 172 TYR A C 1
ATOM 1319 O O . TYR A 1 172 ? 11.220 3.520 -23.915 1.00 76.25 172 TYR A O 1
ATOM 1327 N N . ALA A 1 173 ? 9.204 2.593 -23.551 1.00 68.19 173 ALA A N 1
ATOM 1328 C CA . ALA A 1 173 ? 8.753 2.661 -24.932 1.00 68.19 173 ALA A CA 1
ATOM 1329 C C . ALA A 1 173 ? 8.411 4.113 -25.298 1.00 68.19 173 ALA A C 1
ATOM 1331 O O . ALA A 1 173 ? 7.254 4.491 -25.436 1.00 68.19 173 ALA A O 1
ATOM 1332 N N . ILE A 1 174 ? 9.443 4.939 -25.454 1.00 59.66 174 ILE A N 1
ATOM 1333 C CA . ILE A 1 174 ? 9.365 6.127 -26.293 1.00 59.66 174 ILE A CA 1
ATOM 1334 C C . ILE A 1 174 ? 9.217 5.581 -27.719 1.00 59.66 174 ILE A C 1
ATOM 1336 O O . ILE A 1 174 ? 10.088 4.806 -28.136 1.00 59.66 174 ILE A O 1
ATOM 1340 N N . PRO A 1 175 ? 8.145 5.907 -28.462 1.00 59.31 175 PRO A N 1
ATOM 1341 C CA . PRO A 1 175 ? 8.069 5.551 -29.870 1.00 59.31 175 PRO A CA 1
ATOM 1342 C C . PRO A 1 175 ? 9.328 6.075 -30.558 1.00 59.31 175 PRO A C 1
ATOM 1344 O O . PRO A 1 175 ? 9.691 7.237 -30.381 1.00 59.31 175 PRO A O 1
ATOM 1347 N N . TRP A 1 176 ? 10.019 5.217 -31.307 1.00 57.72 176 TRP A N 1
ATOM 1348 C CA . TRP A 1 176 ? 11.222 5.616 -32.044 1.00 57.72 176 TRP A CA 1
ATOM 1349 C C . TRP A 1 176 ? 10.930 6.818 -32.965 1.00 57.72 176 TRP A C 1
ATOM 1351 O O . TRP A 1 176 ? 11.773 7.694 -33.120 1.00 57.72 176 TRP A O 1
ATOM 1361 N N . ASP A 1 177 ? 9.690 6.901 -33.457 1.00 61.75 177 ASP A N 1
ATOM 1362 C CA . ASP A 1 177 ? 9.172 7.968 -34.319 1.00 61.75 177 ASP A CA 1
ATOM 1363 C C . ASP A 1 177 ? 8.955 9.324 -33.612 1.00 61.75 177 ASP A C 1
ATOM 1365 O O . ASP A 1 177 ? 8.915 10.350 -34.282 1.00 61.75 177 ASP A O 1
ATOM 1369 N N . ASP A 1 178 ? 8.848 9.358 -32.277 1.00 62.50 178 ASP A N 1
ATOM 1370 C CA . ASP A 1 178 ? 8.659 10.594 -31.489 1.00 62.50 178 ASP A CA 1
ATOM 1371 C C . ASP A 1 178 ? 9.978 11.135 -30.907 1.00 62.50 178 ASP A C 1
ATOM 1373 O O . ASP A 1 178 ? 9.998 12.154 -30.208 1.00 62.50 178 ASP A O 1
ATOM 1377 N N . GLN A 1 179 ? 11.108 10.468 -31.171 1.00 63.75 179 GLN A N 1
ATOM 1378 C CA . GLN A 1 179 ? 12.411 10.995 -30.783 1.00 63.75 179 GLN A CA 1
ATOM 1379 C C . GLN A 1 179 ? 12.895 12.008 -31.826 1.00 63.75 179 GLN A C 1
ATOM 1381 O O . GLN A 1 179 ? 13.114 11.634 -32.978 1.00 63.75 179 GLN A O 1
ATOM 1386 N N . PRO A 1 180 ? 13.137 13.282 -31.455 1.00 65.50 180 PRO A N 1
ATOM 1387 C CA . PRO A 1 180 ? 13.765 14.217 -32.374 1.00 65.50 180 PRO A CA 1
ATOM 1388 C C . PRO A 1 180 ? 15.146 13.680 -32.762 1.00 65.50 180 PRO A C 1
ATOM 1390 O O . PRO A 1 180 ? 15.997 13.449 -31.895 1.00 65.50 180 PRO A O 1
ATOM 1393 N N . CYS A 1 181 ? 15.366 13.483 -34.065 1.00 70.25 181 CYS A N 1
ATOM 1394 C CA . CYS A 1 181 ? 16.672 13.126 -34.599 1.00 70.25 181 CYS A CA 1
ATOM 1395 C C . CYS A 1 181 ? 17.675 14.218 -34.210 1.00 70.25 181 CYS A C 1
ATOM 1397 O O . CYS A 1 181 ? 17.594 15.356 -34.675 1.00 70.25 181 CYS A O 1
ATOM 1399 N N . ARG A 1 182 ? 18.613 13.904 -33.309 1.00 59.06 182 ARG A N 1
ATOM 1400 C CA . ARG A 1 182 ? 19.669 14.854 -32.953 1.00 59.06 182 ARG A CA 1
ATOM 1401 C C . ARG A 1 182 ? 20.668 14.927 -34.099 1.00 59.06 182 ARG A C 1
ATOM 1403 O O . ARG A 1 182 ? 21.489 14.028 -34.245 1.00 59.06 182 ARG A O 1
ATOM 1410 N N . GLY A 1 183 ? 20.612 16.027 -34.842 1.00 70.50 183 GLY A N 1
ATOM 1411 C CA . GLY A 1 183 ? 21.534 16.319 -35.936 1.00 70.50 183 GLY A CA 1
ATOM 1412 C C . GLY A 1 183 ? 20.988 16.034 -37.330 1.00 70.50 183 GLY A C 1
ATOM 1413 O O . GLY A 1 183 ? 21.766 16.145 -38.263 1.00 70.50 183 GLY A O 1
ATOM 1414 N N . GLY A 1 184 ? 19.703 15.688 -37.466 1.00 68.00 184 GLY A N 1
ATOM 1415 C CA . GLY A 1 184 ? 19.027 15.753 -38.759 1.00 68.00 184 GLY A CA 1
ATOM 1416 C C . GLY A 1 184 ? 18.621 17.196 -39.038 1.00 68.00 184 GLY A C 1
ATOM 1417 O O . GLY A 1 184 ? 17.833 17.761 -38.274 1.00 68.00 184 GLY A O 1
ATOM 1418 N N . ASP A 1 185 ? 19.184 17.791 -40.082 1.00 72.19 185 ASP A N 1
ATOM 1419 C CA . ASP A 1 185 ? 18.707 19.059 -40.632 1.00 72.19 185 ASP A CA 1
ATOM 1420 C C . ASP A 1 185 ? 17.753 18.776 -41.804 1.00 72.19 185 ASP A C 1
ATOM 1422 O O . ASP A 1 185 ? 17.702 17.666 -42.337 1.00 72.19 185 ASP A O 1
ATOM 1426 N N . LEU A 1 186 ? 16.972 19.770 -42.223 1.00 74.38 186 LEU A N 1
ATOM 1427 C CA . LEU A 1 186 ? 16.085 19.646 -43.388 1.00 74.38 186 LEU A CA 1
ATOM 1428 C C . LEU A 1 186 ? 16.856 19.289 -44.670 1.00 74.38 186 LEU A C 1
ATOM 1430 O O . LEU A 1 186 ? 16.276 18.708 -45.585 1.00 74.38 186 LEU A O 1
ATOM 1434 N N . ASP A 1 187 ? 18.153 19.594 -44.702 1.00 80.06 187 ASP A N 1
ATOM 1435 C CA . ASP A 1 187 ? 19.068 19.306 -45.806 1.00 80.06 187 ASP A CA 1
ATOM 1436 C C . ASP A 1 187 ? 19.426 17.808 -45.943 1.00 80.06 187 ASP A C 1
ATOM 1438 O O . ASP A 1 187 ? 19.963 17.411 -46.976 1.00 80.06 187 ASP A O 1
ATOM 1442 N N . ASP A 1 188 ? 19.109 16.968 -44.948 1.00 76.38 188 ASP A N 1
ATOM 1443 C CA . ASP A 1 188 ? 19.362 15.515 -44.975 1.00 76.38 188 ASP A CA 1
ATOM 1444 C C . ASP A 1 188 ? 18.210 14.705 -45.610 1.00 76.38 188 ASP A C 1
ATOM 1446 O O . ASP A 1 188 ? 18.263 13.473 -45.673 1.00 76.38 188 ASP A O 1
ATOM 1450 N N . ILE A 1 189 ? 17.137 15.373 -46.048 1.00 77.88 189 ILE A N 1
ATOM 1451 C CA . ILE A 1 189 ? 15.949 14.734 -46.625 1.00 77.88 189 ILE A CA 1
ATOM 1452 C C . ILE A 1 189 ? 16.036 14.788 -48.156 1.00 77.88 189 ILE A C 1
ATOM 1454 O O . ILE A 1 189 ? 15.799 15.831 -48.765 1.00 77.88 189 ILE A O 1
ATOM 1458 N N . ASP A 1 190 ? 16.338 13.648 -48.783 1.00 78.25 190 ASP A N 1
ATOM 1459 C CA . ASP A 1 190 ? 16.253 13.493 -50.241 1.00 78.25 190 ASP A CA 1
ATOM 1460 C C . ASP A 1 190 ? 14.790 13.600 -50.724 1.00 78.25 190 ASP A C 1
ATOM 1462 O O . ASP A 1 190 ? 13.865 13.104 -50.071 1.00 78.25 190 ASP A O 1
ATOM 1466 N N . ALA A 1 191 ? 14.587 14.251 -51.875 1.00 72.69 191 ALA A N 1
ATOM 1467 C CA . ALA A 1 191 ? 13.278 14.469 -52.507 1.00 72.69 191 ALA A CA 1
ATOM 1468 C C . ALA A 1 1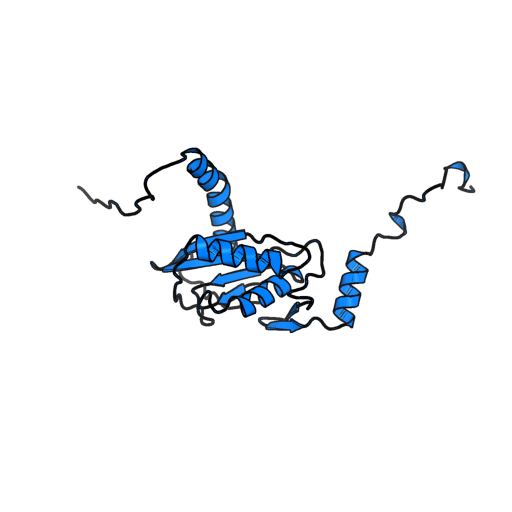91 ? 12.755 13.263 -53.307 1.00 72.69 191 ALA A C 1
ATOM 1470 O O . ALA A 1 191 ? 13.576 12.529 -53.906 1.00 72.69 191 ALA A O 1
#

Radius of gyration: 22.19 Å; chains: 1; bounding box: 63×42×75 Å

Foldseek 3Di:
DDDDDDDDDDDDDDDDPPVVVVCCVPVVVVVVVCCVVVVPDDPDDQDAQWLAEAEALELVCLVVVLLVLLQQQQDAWHKYKYQADNRRDRNADDDDPVSVVVSQCLNQVFKPPGDGWDWDWDADPNGIMIMTTRHHHPQPNMDGNNFHWHGDINDIDTQDPVRNVVRVCVNVCPPPVPDPDDPDDPVNDDD

Sequence (191 aa):
MTLSYAAGITAPDGEDDDAREAFVQNGGVVDVIVKKKLQWGDDRMIIHESDTMEFKKSLSLIDPALKSICGFLNHHGGIISFGRANSGAIVGVDPTDHSLRKLSQQITSRIKPETSPDIHVLEEQGKSLIVIAVPEGMNKPYFLDGIAYMRVGTENRVMPPDELKRMILNAYAIPWDDQPCRGGDLDDIDA

Secondary structure (DSSP, 8-state):
---------PPPSSS-HHHHHHHHHHHHHHHHHHHHHTTTT-TT------SSEEEESSGGGHHHHHHHHHHHHHTT-EEEEETB-TTS-B------HHHHHHHHHHHHHHEES----EEEEEEETTEEEEEEEEPPPSSPPPEETTB-EEEETTEEEEPPHHHHHHHHHHHH---GGGS--TT--GGG---

pLDDT: mean 76.2, std 23.33, range [24.73, 98.06]